Protein AF-0000000080280041 (afdb_homodimer)

Radius of gyration: 19.07 Å; Cα contacts (8 Å, |Δi|>4): 536; chains: 2; bounding box: 37×67×57 Å

pLDDT: mean 93.16, std 13.92, range [29.11, 99.0]

Foldseek 3Di:
DPPPPDQPAKEKDKDAFDPVCLLVQKGWIAMDIDQEAQAPAADPVQCPDPSFYWWKWKDKQPDPDTDTDRPNHIDIDGDDDFFKIKMKIFTAGRHRHGRYIDMHIDGRHPHPPPD/DPPPPDQPAKEKDKDAFDPVCLLVQKGWIAMDIDQEAQAPAADPVQCPDPSFYWWKWKDKQPDPDTDTGRPNHIDIDGDDDFFKIKMKIFTAGRHRHGRYIDMHIDGRHPHPPPD

Organism: Amycolatopsis orientalis (NCBI:txid31958)

Secondary structure (DSSP, 8-state):
------PPPPEEEEPPPPHHHHHTTEEEE-EEEESSEE-S--SGGGGG-SS-EEEEEEEETT-S-EEEE-S-SPEEEE-PPSEEEEEEEEEE-TT--EEEEEEEEEEE-------/----------EEEEPPPPHHHHHTTEEEE-EEEESSEE-S--SGGGGG-SS-EEEEEEEETT-S-EEEE-S-SPEEEE-PPSEEEEEEEEEE-TT--EEEEEEEEEEE-------

Nearest PDB structures (foldseek):
  3v9f-assembly4_D  TM=5.844E-01  e=1.306E-02  Bacteroides thetaiotaomicron
  4a2l-assembly1_A  TM=7.340E-01  e=9.643E-02  Bacteroides thetaiotaomicron VPI-5482
  8txb-assembly1_A  TM=5.466E-01  e=3.388E-01  Chlamydomonas reinhardtii
  7c4j-assembly1_A  TM=4.383E-01  e=2.546E-01  Saccharomyces cerevisiae S288C
  3qb7-assembly1_D  TM=4.511E-01  e=6.236E+00  Homo sapiens

InterPro domains:
  IPR046133 Protein of unknown function DUF6130 [PF19625] (2-112)

Solvent-accessible surface area (backbone atoms only — not comparable to full-atom values): 12767 Å² total; per-residue (Å²): 130,77,76,73,73,79,70,68,76,53,40,69,47,72,52,79,57,53,67,74,43,24,52,73,36,36,45,49,38,45,64,46,62,40,71,39,44,52,36,81,54,67,38,73,80,46,68,74,45,80,76,40,46,12,32,32,37,42,26,61,64,80,46,80,33,35,37,57,48,30,64,71,64,62,48,37,38,36,46,60,68,60,40,81,48,36,39,38,39,31,37,18,38,30,73,66,50,72,68,33,69,50,74,48,76,50,66,31,49,81,51,74,68,82,124,129,78,76,72,74,79,70,67,78,53,41,67,48,70,52,79,58,53,68,73,44,22,54,73,37,35,42,50,40,46,66,45,62,41,70,38,44,52,35,80,54,68,38,74,80,45,67,75,44,79,76,41,45,12,32,32,38,42,26,60,66,79,46,80,32,35,35,60,48,30,64,71,64,60,46,39,38,35,45,59,67,60,40,80,46,36,39,40,38,32,38,18,37,30,73,66,49,72,68,34,67,49,73,49,75,50,66,30,49,82,52,74,69,83,123

Sequence (230 aa):
MVPLPSQPPPSLVVDAPLPDQLAMGLVVLRYRAENLRIVPVYGPAALDVSPRIGHIHVTVDDAAWHWADGSGEPLIIQSLPPGPHKVWIGLADPTHKILDQKTVNFVVPVHNGHHMVPLPSQPPPSLVVDAPLPDQLAMGLVVLRYRAENLRIVPVYGPAALDVSPRIGHIHVTVDDAAWHWADGSGEPLIIQSLPPGPHKVWIGLADPTHKILDQKTVNFVVPVHNGHH

Structure (mmCIF, N/CA/C/O backbone):
data_AF-0000000080280041-model_v1
#
loop_
_entity.id
_entity.type
_entity.pdbx_description
1 polymer 'DUF4399 domain-containing protein'
#
loop_
_atom_site.group_PDB
_atom_site.id
_atom_site.type_symbol
_atom_site.label_atom_id
_atom_site.label_alt_id
_atom_site.label_comp_id
_atom_site.label_asym_id
_atom_site.label_entity_id
_atom_site.label_seq_id
_atom_site.pdbx_PDB_ins_code
_atom_site.Cartn_x
_atom_site.Cartn_y
_atom_site.Cartn_z
_atom_site.occupancy
_atom_site.B_iso_or_equiv
_atom_site.auth_seq_id
_atom_site.auth_comp_id
_atom_site.auth_asym_id
_atom_site.auth_atom_id
_atom_site.pdbx_PDB_model_num
ATOM 1 N N . MET A 1 1 ? 8.453 -18.141 -37.062 1 40.69 1 MET A N 1
ATOM 2 C CA . MET A 1 1 ? 8.141 -17.297 -35.906 1 40.69 1 MET A CA 1
ATOM 3 C C . MET A 1 1 ? 9.383 -17.047 -35.062 1 40.69 1 MET A C 1
ATOM 5 O O . MET A 1 1 ? 10 -17.984 -34.562 1 40.69 1 MET A O 1
ATOM 9 N N . VAL A 1 2 ? 10.133 -16.094 -35.25 1 50.22 2 VAL A N 1
ATOM 10 C CA . VAL A 1 2 ? 11.398 -15.852 -34.594 1 50.22 2 VAL A CA 1
ATOM 11 C C . VAL A 1 2 ? 11.188 -15.852 -33.062 1 50.22 2 VAL A C 1
ATOM 13 O O . VAL A 1 2 ? 10.305 -15.156 -32.562 1 50.22 2 VAL A O 1
ATOM 16 N N . PRO A 1 3 ? 11.688 -16.75 -32.344 1 52.94 3 PRO A N 1
ATOM 17 C CA . PRO A 1 3 ? 11.477 -16.703 -30.906 1 52.94 3 PRO A CA 1
ATOM 18 C C . PRO A 1 3 ? 11.766 -15.328 -30.312 1 52.94 3 PRO A C 1
ATOM 20 O O . PRO A 1 3 ? 12.625 -14.602 -30.812 1 52.94 3 PRO A O 1
ATOM 23 N N . LEU A 1 4 ? 10.789 -14.523 -29.859 1 54.53 4 LEU A N 1
ATOM 24 C CA . LEU A 1 4 ? 11.102 -13.266 -29.188 1 54.53 4 LEU A CA 1
ATOM 25 C C . LEU A 1 4 ? 12.352 -13.406 -28.328 1 54.53 4 LEU A C 1
ATOM 27 O O . LEU A 1 4 ? 12.531 -14.422 -27.656 1 54.53 4 LEU A O 1
ATOM 31 N N . PRO A 1 5 ? 13.406 -12.758 -28.703 1 59.91 5 PRO A N 1
ATOM 32 C CA . PRO A 1 5 ? 14.594 -12.844 -27.844 1 59.91 5 PRO A CA 1
ATOM 33 C C . PRO A 1 5 ? 14.25 -12.82 -26.359 1 59.91 5 PRO A C 1
ATOM 35 O O . PRO A 1 5 ? 13.258 -12.211 -25.969 1 59.91 5 PRO A O 1
ATOM 38 N N . SER A 1 6 ? 14.727 -13.812 -25.703 1 72.25 6 SER A N 1
ATOM 39 C CA . SER A 1 6 ? 14.492 -13.969 -24.266 1 72.25 6 SER A CA 1
ATOM 40 C C . SER A 1 6 ? 14.742 -12.664 -23.516 1 72.25 6 SER A C 1
ATOM 42 O O . SER A 1 6 ? 15.758 -12.008 -23.734 1 72.25 6 SER A O 1
ATOM 44 N N . GLN A 1 7 ? 13.734 -12.031 -23.062 1 83.56 7 GLN A N 1
ATOM 45 C CA . GLN A 1 7 ? 13.914 -10.836 -22.234 1 83.56 7 GLN A CA 1
ATOM 46 C C . GLN A 1 7 ? 14.773 -11.141 -21 1 83.56 7 GLN A C 1
ATOM 48 O O . GLN A 1 7 ? 14.648 -12.211 -20.406 1 83.56 7 GLN A O 1
ATOM 53 N N . PRO A 1 8 ? 15.789 -10.32 -20.844 1 92 8 PRO A N 1
ATOM 54 C CA . PRO A 1 8 ? 16.547 -10.508 -19.594 1 92 8 PRO A CA 1
ATOM 55 C C . PRO A 1 8 ? 15.633 -10.641 -18.375 1 92 8 PRO A C 1
ATOM 57 O O . PRO A 1 8 ? 14.492 -10.164 -18.391 1 92 8 PRO A O 1
ATOM 60 N N . PRO A 1 9 ? 16.125 -11.359 -17.375 1 94.88 9 PRO A N 1
ATOM 61 C CA . PRO A 1 9 ? 15.289 -11.578 -16.188 1 94.88 9 PRO A CA 1
ATOM 62 C C . PRO A 1 9 ? 14.969 -10.289 -15.438 1 94.88 9 PRO A C 1
ATOM 64 O O . PRO A 1 9 ? 15.789 -9.375 -15.398 1 94.88 9 PRO A O 1
ATOM 67 N N . PRO A 1 10 ? 13.766 -10.188 -14.867 1 97.38 10 PRO A N 1
ATOM 68 C CA . PRO A 1 10 ? 13.445 -9.031 -14.023 1 97.38 10 PRO A CA 1
ATOM 69 C C . PRO A 1 10 ? 14.344 -8.93 -12.789 1 97.38 10 PRO A C 1
ATOM 71 O O . PRO A 1 10 ? 14.797 -9.953 -12.273 1 97.38 10 PRO A O 1
ATOM 74 N N . SER A 1 11 ? 14.555 -7.695 -12.398 1 98.38 11 SER A N 1
ATOM 75 C CA . SER A 1 11 ? 15.297 -7.48 -11.164 1 98.38 11 SER A CA 1
ATOM 76 C C . SER A 1 11 ? 14.758 -6.277 -10.391 1 98.38 11 SER A C 1
ATOM 78 O O . SER A 1 11 ? 14.164 -5.375 -10.984 1 98.38 11 SER A O 1
ATOM 80 N N . LEU A 1 12 ? 14.961 -6.332 -9.086 1 98.88 12 LEU A N 1
ATOM 81 C CA . LEU A 1 12 ? 14.484 -5.301 -8.172 1 98.88 12 LEU A CA 1
ATOM 82 C C . LEU A 1 12 ? 15.648 -4.637 -7.441 1 98.88 12 LEU A C 1
ATOM 84 O O . LEU A 1 12 ? 16.516 -5.324 -6.883 1 98.88 12 LEU A O 1
ATOM 88 N N . VAL A 1 13 ? 15.695 -3.334 -7.559 1 98.88 13 VAL A N 1
ATOM 89 C CA . VAL A 1 13 ? 16.609 -2.533 -6.758 1 98.88 13 VAL A CA 1
ATOM 90 C C . VAL A 1 13 ? 15.828 -1.659 -5.785 1 98.88 13 VAL A C 1
ATOM 92 O O . VAL A 1 13 ? 14.828 -1.045 -6.16 1 98.88 13 VAL A O 1
ATOM 95 N N . VAL A 1 14 ? 16.266 -1.657 -4.523 1 98.88 14 VAL A N 1
ATOM 96 C CA . VAL A 1 14 ? 15.625 -0.835 -3.504 1 98.88 14 VAL A CA 1
ATOM 97 C C . VAL A 1 14 ? 16.672 0.022 -2.797 1 98.88 14 VAL A C 1
ATOM 99 O O . VAL A 1 14 ? 17.703 -0.488 -2.35 1 98.88 14 VAL A O 1
ATOM 102 N N . ASP A 1 15 ? 16.422 1.261 -2.725 1 98.62 15 ASP A N 1
ATOM 103 C CA . ASP A 1 15 ? 17.328 2.168 -2.016 1 98.62 15 ASP A CA 1
ATOM 104 C C . ASP A 1 15 ? 17.094 2.104 -0.508 1 98.62 15 ASP A C 1
ATOM 106 O O . ASP A 1 15 ? 15.969 1.878 -0.056 1 98.62 15 ASP A O 1
ATOM 110 N N . ALA A 1 16 ? 18.25 2.348 0.209 1 98.31 16 ALA A N 1
ATOM 111 C CA . ALA A 1 16 ? 18.078 2.535 1.648 1 98.31 16 ALA A CA 1
ATOM 112 C C . ALA A 1 16 ? 17.281 3.799 1.95 1 98.31 16 ALA A C 1
ATOM 114 O O . ALA A 1 16 ? 17.391 4.797 1.236 1 98.31 16 ALA A O 1
ATOM 115 N N . PRO A 1 17 ? 16.453 3.717 3.014 1 98.69 17 PRO A N 1
ATOM 116 C CA . PRO A 1 17 ? 15.789 4.969 3.377 1 98.69 17 PRO A CA 1
ATOM 117 C C . PRO A 1 17 ? 16.766 6.039 3.859 1 98.69 17 PRO A C 1
ATOM 119 O O . PRO A 1 17 ? 17.844 5.715 4.367 1 98.69 17 PRO A O 1
ATOM 122 N N . LEU A 1 18 ? 16.375 7.254 3.721 1 98.31 18 LEU A N 1
ATOM 123 C CA . LEU A 1 18 ? 17.234 8.375 4.074 1 98.31 18 LEU A CA 1
ATOM 124 C C . LEU A 1 18 ? 17.219 8.625 5.578 1 98.31 18 LEU A C 1
ATOM 126 O O . LEU A 1 18 ? 16.141 8.711 6.18 1 98.31 18 LEU A O 1
ATOM 130 N N . PRO A 1 19 ? 18.391 8.828 6.145 1 97.12 19 PRO A N 1
ATOM 131 C CA . PRO A 1 19 ? 18.453 9.047 7.594 1 97.12 19 PRO A CA 1
ATOM 132 C C . PRO A 1 19 ? 17.625 10.25 8.047 1 97.12 19 PRO A C 1
ATOM 134 O O . PRO A 1 19 ? 16.984 10.211 9.102 1 97.12 19 PRO A O 1
ATOM 137 N N . ASP A 1 20 ? 17.625 11.312 7.301 1 97 20 ASP A N 1
ATOM 138 C CA . ASP A 1 20 ? 16.891 12.508 7.695 1 97 20 ASP A CA 1
ATOM 139 C C . ASP A 1 20 ? 15.383 12.25 7.746 1 97 20 ASP A C 1
ATOM 141 O O . ASP A 1 20 ? 14.695 12.758 8.625 1 97 20 ASP A O 1
ATOM 145 N N . GLN A 1 21 ? 14.828 11.547 6.789 1 97.19 21 GLN A N 1
ATOM 146 C CA . GLN A 1 21 ? 13.414 11.195 6.801 1 97.19 21 GLN A CA 1
ATOM 147 C C . GLN A 1 21 ? 13.094 10.234 7.941 1 97.19 21 GLN A C 1
ATOM 149 O O . GLN A 1 21 ? 12.055 10.359 8.594 1 97.19 21 GLN A O 1
ATOM 154 N N . LEU A 1 22 ? 14.016 9.297 8.188 1 97.81 22 LEU A N 1
ATOM 155 C CA . LEU A 1 22 ? 13.828 8.375 9.305 1 97.81 22 LEU A CA 1
ATOM 156 C C . LEU A 1 22 ? 13.734 9.141 10.625 1 97.81 22 LEU A C 1
ATOM 158 O O . LEU A 1 22 ? 12.938 8.781 11.5 1 97.81 22 LEU A O 1
ATOM 162 N N . ALA A 1 23 ? 14.508 10.148 10.75 1 96 23 ALA A N 1
ATOM 163 C CA . ALA A 1 23 ? 14.531 10.93 11.984 1 96 23 ALA A CA 1
ATOM 164 C C . ALA A 1 23 ? 13.195 11.617 12.234 1 96 23 ALA A C 1
ATOM 166 O O . ALA A 1 23 ? 12.875 11.984 13.367 1 96 23 ALA A O 1
ATOM 167 N N . MET A 1 24 ? 12.422 11.82 11.195 1 94.38 24 MET A N 1
ATOM 168 C CA . MET A 1 24 ? 11.102 12.43 11.305 1 94.38 24 MET A CA 1
ATOM 169 C C . MET A 1 24 ? 10.023 11.359 11.445 1 94.38 24 MET A C 1
ATOM 171 O O . MET A 1 24 ? 8.828 11.664 11.453 1 94.38 24 MET A O 1
ATOM 175 N N . GLY A 1 25 ? 10.422 10.086 11.5 1 93.69 25 GLY A N 1
ATOM 176 C CA . GLY A 1 25 ? 9.469 8.984 11.578 1 93.69 25 GLY A CA 1
ATOM 177 C C . GLY A 1 25 ? 8.898 8.586 10.234 1 93.69 25 GLY A C 1
ATOM 178 O O . GLY A 1 25 ? 7.891 7.883 10.164 1 93.69 25 GLY A O 1
ATOM 179 N N . LEU A 1 26 ? 9.5 9.102 9.18 1 96.69 26 LEU A N 1
ATOM 180 C CA . LEU A 1 26 ? 9.055 8.844 7.816 1 96.69 26 LEU A CA 1
ATOM 181 C C . LEU A 1 26 ? 9.969 7.832 7.133 1 96.69 26 LEU A C 1
ATOM 183 O O . LEU A 1 26 ? 11.18 8.039 7.043 1 96.69 26 LEU A O 1
ATOM 187 N N . VAL A 1 27 ? 9.406 6.738 6.727 1 98.69 27 VAL A N 1
ATOM 188 C CA . VAL A 1 27 ? 10.125 5.738 5.941 1 98.69 27 VAL A CA 1
ATOM 189 C C . VAL A 1 27 ? 9.672 5.801 4.484 1 98.69 27 VAL A C 1
ATOM 191 O O . VAL A 1 27 ? 8.516 5.504 4.172 1 98.69 27 VAL A O 1
ATOM 194 N N . VAL A 1 28 ? 10.555 6.223 3.629 1 98.69 28 VAL A N 1
ATOM 195 C CA . VAL A 1 28 ? 10.32 6.242 2.188 1 98.69 28 VAL A CA 1
ATOM 196 C C . VAL A 1 28 ? 11.281 5.27 1.5 1 98.69 28 VAL A C 1
ATOM 198 O O . VAL A 1 28 ? 12.5 5.43 1.582 1 98.69 28 VAL A O 1
ATOM 201 N N . LEU A 1 29 ? 10.703 4.234 0.876 1 98.88 29 LEU A N 1
ATOM 202 C CA . LEU A 1 29 ? 11.508 3.268 0.138 1 98.88 29 LEU A CA 1
ATOM 203 C C . LEU A 1 29 ? 11.297 3.424 -1.364 1 98.88 29 LEU A C 1
ATOM 205 O O . LEU A 1 29 ? 10.242 3.074 -1.889 1 98.88 29 LEU A O 1
ATOM 209 N N . ARG A 1 30 ? 12.297 3.938 -1.981 1 98.75 30 ARG A N 1
ATOM 210 C CA . ARG A 1 30 ? 12.312 4.02 -3.438 1 98.75 30 ARG A CA 1
ATOM 211 C C . ARG A 1 30 ? 12.828 2.723 -4.055 1 98.75 30 ARG A C 1
ATOM 213 O O . ARG A 1 30 ? 13.773 2.117 -3.545 1 98.75 30 ARG A O 1
ATOM 220 N N . TYR A 1 31 ? 12.18 2.334 -5.094 1 98.88 31 TYR A N 1
ATOM 221 C CA . TYR A 1 31 ? 12.594 1.104 -5.762 1 98.88 31 TYR A CA 1
ATOM 222 C C . TYR A 1 31 ? 12.508 1.249 -7.273 1 98.88 31 TYR A C 1
ATOM 224 O O . TYR A 1 31 ? 11.828 2.145 -7.781 1 98.88 31 TYR A O 1
ATOM 232 N N . ARG A 1 32 ? 13.18 0.398 -7.906 1 98.62 32 ARG A N 1
ATOM 233 C CA . ARG A 1 32 ? 13.164 0.269 -9.359 1 98.62 32 ARG A CA 1
ATOM 234 C C . ARG A 1 32 ? 13.07 -1.194 -9.781 1 98.62 32 ARG A C 1
ATOM 236 O O . ARG A 1 32 ? 13.828 -2.035 -9.281 1 98.62 32 ARG A O 1
ATOM 243 N N . ALA A 1 33 ? 12.109 -1.431 -10.586 1 98.62 33 ALA A N 1
ATOM 244 C CA . ALA A 1 33 ? 12.031 -2.732 -11.25 1 98.62 33 ALA A CA 1
ATOM 245 C C . ALA A 1 33 ? 12.664 -2.68 -12.633 1 98.62 33 ALA A C 1
ATOM 247 O O . ALA A 1 33 ? 12.281 -1.855 -13.469 1 98.62 33 ALA A O 1
ATOM 248 N N . GLU A 1 34 ? 13.625 -3.539 -12.844 1 97.75 34 GLU A N 1
ATOM 249 C CA . GLU A 1 34 ? 14.258 -3.645 -14.156 1 97.75 34 GLU A CA 1
ATOM 250 C C . GLU A 1 34 ? 13.664 -4.793 -14.969 1 97.75 34 GLU A C 1
ATOM 252 O O . GLU A 1 34 ? 13.383 -5.863 -14.422 1 97.75 34 GLU A O 1
ATOM 257 N N . ASN A 1 35 ? 13.391 -4.543 -16.297 1 97.12 35 ASN A N 1
ATOM 258 C CA . ASN A 1 35 ? 12.852 -5.508 -17.25 1 97.12 35 ASN A CA 1
ATOM 259 C C . ASN A 1 35 ? 11.445 -5.957 -16.875 1 97.12 35 ASN A C 1
ATOM 261 O O . ASN A 1 35 ? 11.062 -7.102 -17.125 1 97.12 35 ASN A O 1
ATOM 265 N N . LEU A 1 36 ? 10.75 -5.137 -16.219 1 97.69 36 LEU A N 1
ATOM 266 C CA . LEU A 1 36 ? 9.367 -5.336 -15.805 1 97.69 36 LEU A CA 1
ATOM 267 C C . LEU A 1 36 ? 8.703 -4.004 -15.453 1 97.69 36 LEU A C 1
ATOM 269 O O . LEU A 1 36 ? 9.305 -3.172 -14.773 1 97.69 36 LEU A O 1
ATOM 273 N N . ARG A 1 37 ? 7.5 -3.783 -15.953 1 97.94 37 ARG A N 1
ATOM 274 C CA . ARG A 1 37 ? 6.746 -2.59 -15.586 1 97.94 37 ARG A CA 1
ATOM 275 C C . ARG A 1 37 ? 5.781 -2.885 -14.445 1 97.94 37 ARG A C 1
ATOM 277 O O . ARG A 1 37 ? 5.129 -3.928 -14.43 1 97.94 37 ARG A O 1
ATOM 284 N N . ILE A 1 38 ? 5.699 -1.986 -13.492 1 98.62 38 ILE A N 1
ATOM 285 C CA . ILE A 1 38 ? 4.77 -2.104 -12.375 1 98.62 38 ILE A CA 1
ATOM 286 C C . ILE A 1 38 ? 3.395 -1.585 -12.797 1 98.62 38 ILE A C 1
ATOM 288 O O . ILE A 1 38 ? 3.221 -0.385 -13.023 1 98.62 38 ILE A O 1
ATOM 292 N N . VAL A 1 39 ? 2.459 -2.49 -12.914 1 97.56 39 VAL A N 1
ATOM 293 C CA . VAL A 1 39 ? 1.093 -2.205 -13.344 1 97.56 39 VAL A CA 1
ATOM 294 C C . VAL A 1 39 ? 0.11 -3.049 -12.531 1 97.56 39 VAL A C 1
ATOM 296 O O . VAL A 1 39 ? 0.358 -4.23 -12.281 1 97.56 39 VAL A O 1
ATOM 299 N N . PRO A 1 40 ? -1.026 -2.354 -12.156 1 97.19 40 PRO A N 1
ATOM 300 C CA . PRO A 1 40 ? -2.002 -3.1 -11.352 1 97.19 40 PRO A CA 1
ATOM 301 C C . PRO A 1 40 ? -2.908 -3.984 -12.203 1 97.19 40 PRO A C 1
ATOM 303 O O . PRO A 1 40 ? -4.133 -3.848 -12.156 1 97.19 40 PRO A O 1
ATOM 306 N N . VAL A 1 41 ? -2.342 -4.855 -12.922 1 96.06 41 VAL A N 1
ATOM 307 C CA . VAL A 1 41 ? -3.066 -5.848 -13.711 1 96.06 41 VAL A CA 1
ATOM 308 C C . VAL A 1 41 ? -2.684 -7.254 -13.258 1 96.06 41 VAL A C 1
ATOM 310 O O . VAL A 1 41 ? -1.499 -7.562 -13.109 1 96.06 41 VAL A O 1
ATOM 313 N N . TYR A 1 42 ? -3.729 -8.062 -13.055 1 95.88 42 TYR A N 1
ATOM 314 C CA . TYR A 1 42 ? -3.52 -9.352 -12.414 1 95.88 42 TYR A CA 1
ATOM 315 C C . TYR A 1 42 ? -4.145 -10.477 -13.227 1 95.88 42 TYR A C 1
ATOM 317 O O . TYR A 1 42 ? -5.012 -10.234 -14.07 1 95.88 42 TYR A O 1
ATOM 325 N N . GLY A 1 43 ? -3.693 -11.68 -12.953 1 95.94 43 GLY A N 1
ATOM 326 C CA . GLY A 1 43 ? -4.254 -12.859 -13.586 1 95.94 43 GLY A CA 1
ATOM 327 C C . GLY A 1 43 ? -3.379 -13.414 -14.695 1 95.94 43 GLY A C 1
ATOM 328 O O . GLY A 1 43 ? -2.475 -12.727 -15.18 1 95.94 43 GLY A O 1
ATOM 329 N N . PRO A 1 44 ? -3.623 -14.664 -15.102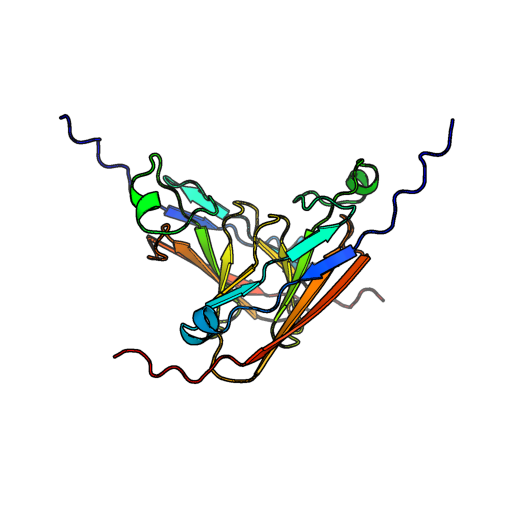 1 96.31 44 PRO A N 1
ATOM 330 C CA . PRO A 1 44 ? -2.768 -15.367 -16.062 1 96.31 44 PRO A CA 1
ATOM 331 C C . PRO A 1 44 ? -2.754 -14.711 -17.438 1 96.31 44 PRO A C 1
ATOM 333 O O . PRO A 1 44 ? -1.756 -14.789 -18.156 1 96.31 44 PRO A O 1
ATOM 336 N N . ALA A 1 45 ? -3.867 -14.062 -17.812 1 95.56 45 ALA A N 1
ATOM 337 C CA . ALA A 1 45 ? -3.932 -13.438 -19.125 1 95.56 45 ALA A CA 1
ATOM 338 C C . ALA A 1 45 ? -2.879 -12.344 -19.266 1 95.56 45 ALA A C 1
ATOM 340 O O . ALA A 1 45 ? -2.426 -12.039 -20.375 1 95.56 45 ALA A O 1
ATOM 341 N N . ALA A 1 46 ? -2.514 -11.75 -18.172 1 96.38 46 ALA A N 1
ATOM 342 C CA . ALA A 1 46 ? -1.562 -10.648 -18.172 1 96.38 46 ALA A CA 1
ATOM 343 C C . ALA A 1 46 ? -0.131 -11.148 -18.328 1 96.38 46 ALA A C 1
ATOM 345 O O . ALA A 1 46 ? 0.802 -10.359 -18.469 1 96.38 46 ALA A O 1
ATOM 346 N N . LEU A 1 47 ? 0.095 -12.445 -18.297 1 94.69 47 LEU A N 1
ATOM 347 C CA . LEU A 1 47 ? 1.434 -13.008 -18.422 1 94.69 47 LEU A CA 1
ATOM 348 C C . LEU A 1 47 ? 1.983 -12.805 -19.828 1 94.69 47 LEU A C 1
ATOM 350 O O . LEU A 1 47 ? 3.199 -12.82 -20.031 1 94.69 47 LEU A O 1
ATOM 354 N N . ASP A 1 48 ? 1.15 -12.492 -20.781 1 91 48 ASP A N 1
ATOM 355 C CA . ASP A 1 48 ? 1.567 -12.453 -22.172 1 91 48 ASP A CA 1
ATOM 356 C C . ASP A 1 48 ? 1.829 -11.016 -22.625 1 91 48 ASP A C 1
ATOM 358 O O . ASP A 1 48 ? 2.107 -10.766 -23.797 1 91 48 ASP A O 1
ATOM 362 N N . VAL A 1 49 ? 1.704 -10.125 -21.797 1 90.12 49 VAL A N 1
ATOM 363 C CA . VAL A 1 49 ? 1.916 -8.719 -22.141 1 90.12 49 VAL A CA 1
ATOM 364 C C . VAL A 1 49 ? 3.41 -8.438 -22.281 1 90.12 49 VAL A C 1
ATOM 366 O O . VAL A 1 49 ? 4.223 -8.969 -21.516 1 90.12 49 VAL A O 1
ATOM 369 N N . SER A 1 50 ? 3.861 -7.754 -23.25 1 88.88 50 SER A N 1
ATOM 370 C CA . SER A 1 50 ? 5.223 -7.273 -23.469 1 88.88 50 SER A CA 1
ATOM 371 C C . SER A 1 50 ? 5.262 -5.75 -23.562 1 88.88 50 SER A C 1
ATOM 373 O O . SER A 1 50 ? 4.445 -5.145 -24.25 1 88.88 50 SER A O 1
ATOM 375 N N . PRO A 1 51 ? 6.176 -5.227 -22.938 1 90.69 51 PRO A N 1
ATOM 376 C CA . PRO A 1 51 ? 7.078 -5.773 -21.922 1 90.69 51 PRO A CA 1
ATOM 377 C C . PRO A 1 51 ? 6.332 -6.344 -20.719 1 90.69 51 PRO A C 1
ATOM 379 O O . PRO A 1 51 ? 5.172 -5.996 -20.484 1 90.69 51 PRO A O 1
ATOM 382 N N . ARG A 1 52 ? 7.004 -7.195 -19.906 1 96.19 52 ARG A N 1
ATOM 383 C CA . ARG A 1 52 ? 6.434 -7.852 -18.734 1 96.19 52 ARG A CA 1
ATOM 384 C C . ARG A 1 52 ? 5.84 -6.828 -17.766 1 96.19 52 ARG A C 1
ATOM 386 O O . ARG A 1 52 ? 6.406 -5.754 -17.562 1 96.19 52 ARG A O 1
ATOM 393 N N . ILE A 1 53 ? 4.801 -7.285 -17.188 1 97.88 53 ILE A N 1
ATOM 394 C CA . ILE A 1 53 ? 4.215 -6.426 -16.156 1 97.88 53 ILE A CA 1
ATOM 395 C C . ILE A 1 53 ? 4.137 -7.18 -14.836 1 97.88 53 ILE A C 1
ATOM 397 O O . ILE A 1 53 ? 4.238 -8.414 -14.805 1 97.88 53 ILE A O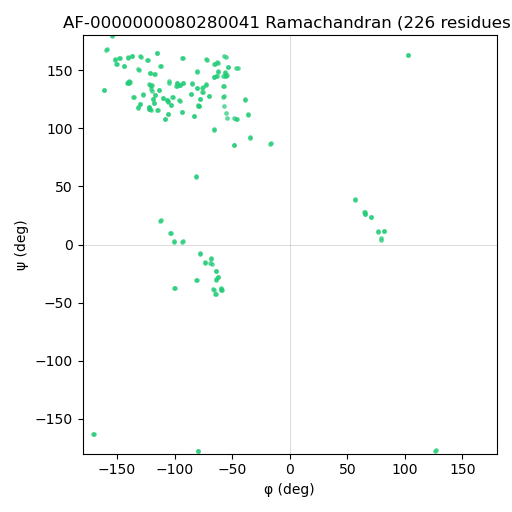 1
ATOM 401 N N . GLY A 1 54 ? 4.043 -6.453 -13.734 1 98.44 54 GLY A N 1
ATOM 402 C CA . GLY A 1 54 ? 3.947 -7.039 -12.406 1 98.44 54 GLY A CA 1
ATOM 403 C C . GLY A 1 54 ? 3.619 -6.027 -11.328 1 98.44 54 GLY A C 1
ATOM 404 O O . GLY A 1 54 ? 3.006 -4.996 -11.602 1 98.44 54 GLY A O 1
ATOM 405 N N . HIS A 1 55 ? 3.859 -6.41 -10.047 1 98.81 55 HIS A N 1
ATOM 406 C CA . HIS A 1 55 ? 3.627 -5.605 -8.852 1 98.81 55 HIS A CA 1
ATOM 407 C C . HIS A 1 55 ? 4.547 -6.031 -7.707 1 98.81 55 HIS A C 1
ATOM 409 O O . HIS A 1 55 ? 5.352 -6.953 -7.867 1 98.81 55 HIS A O 1
ATOM 415 N N . ILE A 1 56 ? 4.398 -5.34 -6.57 1 98.94 56 ILE A N 1
ATOM 416 C CA . ILE A 1 56 ? 5.23 -5.754 -5.445 1 98.94 56 ILE A CA 1
ATOM 417 C C . ILE A 1 56 ? 4.344 -6.227 -4.297 1 98.94 56 ILE A C 1
ATOM 419 O O . ILE A 1 56 ? 3.217 -5.754 -4.137 1 98.94 56 ILE A O 1
ATOM 423 N N . HIS A 1 57 ? 4.828 -7.164 -3.586 1 98.94 57 HIS A N 1
ATOM 424 C CA . HIS A 1 57 ? 4.352 -7.547 -2.262 1 98.94 57 HIS A CA 1
ATOM 425 C C . HIS A 1 57 ? 5.203 -6.914 -1.165 1 98.94 57 HIS A C 1
ATOM 427 O O . HIS A 1 57 ? 6.434 -6.898 -1.262 1 98.94 57 HIS A O 1
ATOM 433 N N . VAL A 1 58 ? 4.594 -6.449 -0.122 1 99 58 VAL A N 1
ATOM 434 C CA . VAL A 1 58 ? 5.328 -5.73 0.917 1 99 58 VAL A CA 1
ATOM 435 C C . VAL A 1 58 ? 4.984 -6.312 2.287 1 99 58 VAL A C 1
ATOM 437 O O . VAL A 1 58 ? 3.811 -6.418 2.646 1 99 58 VAL A O 1
ATOM 440 N N . THR A 1 59 ? 5.969 -6.801 3.021 1 98.94 59 THR A N 1
ATOM 441 C CA . THR A 1 59 ? 5.836 -7.254 4.402 1 98.94 59 THR A CA 1
ATOM 442 C C . THR A 1 59 ? 6.695 -6.406 5.336 1 98.94 59 THR A C 1
ATOM 444 O O . THR A 1 59 ? 7.871 -6.168 5.055 1 98.94 59 THR A O 1
ATOM 447 N N . VAL A 1 60 ? 6.105 -5.898 6.402 1 98.88 60 VAL A N 1
ATOM 448 C CA . VAL A 1 60 ? 6.832 -5.137 7.414 1 98.88 60 VAL A CA 1
ATOM 449 C C . VAL A 1 60 ? 7.09 -6.016 8.633 1 98.88 60 VAL A C 1
ATOM 451 O O . VAL A 1 60 ? 6.172 -6.648 9.156 1 98.88 60 VAL A O 1
ATOM 454 N N . ASP A 1 61 ? 8.344 -6.117 9.086 1 98.69 61 ASP A N 1
ATOM 455 C CA . ASP A 1 61 ? 8.789 -6.734 10.328 1 98.69 61 ASP A CA 1
ATOM 456 C C . ASP A 1 61 ? 8.328 -8.188 10.422 1 98.69 61 ASP A C 1
ATOM 458 O O . ASP A 1 61 ? 7.816 -8.617 11.461 1 98.69 61 ASP A O 1
ATOM 462 N N . ASP A 1 62 ? 8.336 -8.938 9.375 1 98.38 62 ASP A N 1
ATOM 463 C CA . ASP A 1 62 ? 8.078 -10.367 9.281 1 98.38 62 ASP A CA 1
ATOM 464 C C . ASP A 1 62 ? 6.637 -10.695 9.656 1 98.38 62 ASP A C 1
ATOM 466 O O . ASP A 1 62 ? 6.348 -11.789 10.156 1 98.38 62 ASP A O 1
ATOM 470 N N . ALA A 1 63 ? 5.754 -9.734 9.477 1 98.06 63 ALA A N 1
ATOM 471 C CA . ALA A 1 63 ? 4.336 -10.031 9.664 1 98.06 63 ALA A CA 1
ATOM 472 C C . ALA A 1 63 ? 3.912 -11.227 8.82 1 98.06 63 ALA A C 1
ATOM 474 O O . ALA A 1 63 ? 4.484 -11.484 7.758 1 98.06 63 ALA A O 1
ATOM 475 N N . ALA A 1 64 ? 2.885 -11.953 9.258 1 97 64 ALA A N 1
ATOM 476 C CA . ALA A 1 64 ? 2.4 -13.133 8.547 1 97 64 ALA A CA 1
ATOM 477 C C . ALA A 1 64 ? 1.641 -12.734 7.281 1 97 64 ALA A C 1
ATOM 479 O O . ALA A 1 64 ? 1.319 -13.578 6.449 1 97 64 ALA A O 1
ATOM 480 N N . TRP A 1 65 ? 1.288 -11.539 7.199 1 98.44 65 TRP A N 1
ATOM 481 C CA . TRP A 1 65 ? 0.5 -11.008 6.09 1 98.44 65 TRP A CA 1
ATOM 482 C C . TRP A 1 65 ? 1.3 -9.984 5.293 1 98.44 65 TRP A C 1
ATOM 484 O O . TRP A 1 65 ? 2.383 -9.57 5.715 1 98.44 65 TRP A O 1
ATOM 494 N N . HIS A 1 66 ? 0.882 -9.609 4.066 1 98.81 66 HIS A N 1
ATOM 495 C CA . HIS A 1 66 ? 1.479 -8.586 3.211 1 98.81 66 HIS A CA 1
ATOM 496 C C . HIS A 1 66 ? 0.421 -7.898 2.357 1 98.81 66 HIS A C 1
ATOM 498 O O . HIS A 1 66 ? -0.703 -8.391 2.236 1 98.81 66 HIS A O 1
ATOM 504 N N . TRP A 1 67 ? 0.719 -6.723 1.843 1 98.88 67 TRP A N 1
ATOM 505 C CA . TRP A 1 67 ? -0.154 -6.109 0.849 1 98.88 67 TRP A CA 1
ATOM 506 C C . TRP A 1 67 ? 0.527 -6.055 -0.515 1 98.88 67 TRP A C 1
ATOM 508 O O . TRP A 1 67 ? 1.751 -6.176 -0.61 1 98.88 67 TRP A O 1
ATOM 518 N N . ALA A 1 68 ? -0.283 -6.043 -1.577 1 98.81 68 ALA A N 1
ATOM 519 C CA . ALA A 1 68 ? 0.181 -5.848 -2.949 1 98.81 68 ALA A CA 1
ATOM 520 C 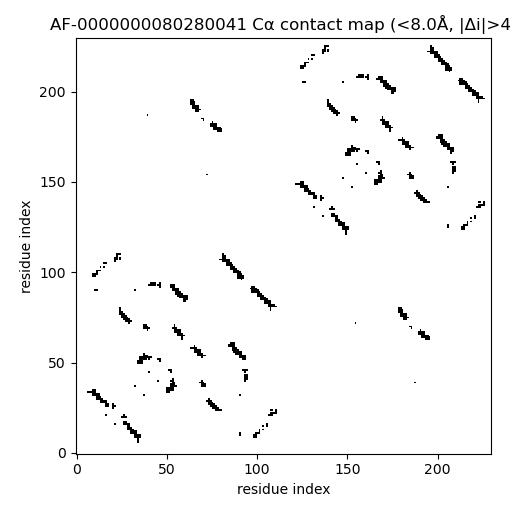C . ALA A 1 68 ? 0.13 -4.375 -3.344 1 98.81 68 ALA A C 1
ATOM 522 O O . ALA A 1 68 ? -0.812 -3.664 -2.986 1 98.81 68 ALA A O 1
ATOM 523 N N . ASP A 1 69 ? 1.153 -3.941 -4.051 1 98.81 69 ASP A N 1
ATOM 524 C CA . ASP A 1 69 ? 1.215 -2.58 -4.574 1 98.81 69 ASP A CA 1
ATOM 525 C C . ASP A 1 69 ? 1.611 -2.576 -6.051 1 98.81 69 ASP A C 1
ATOM 527 O O . ASP A 1 69 ? 2.662 -3.105 -6.418 1 98.81 69 ASP A O 1
ATOM 531 N N . GLY A 1 70 ? 0.754 -2.086 -6.938 1 98.5 70 GLY A N 1
ATOM 532 C CA . GLY A 1 70 ? 1.017 -1.999 -8.367 1 98.5 70 GLY A CA 1
ATOM 533 C C . GLY A 1 70 ? 1.148 -0.572 -8.859 1 98.5 70 GLY A C 1
ATOM 534 O O . GLY A 1 70 ? 0.905 -0.294 -10.039 1 98.5 70 GLY A O 1
ATOM 535 N N . SER A 1 71 ? 1.427 0.379 -7.977 1 98.12 71 SER A N 1
ATOM 536 C CA . SER A 1 71 ? 1.406 1.794 -8.328 1 98.12 71 SER A CA 1
ATOM 537 C C . SER A 1 71 ? 2.695 2.207 -9.031 1 98.12 71 SER A C 1
ATOM 539 O O . SER A 1 71 ? 2.697 3.141 -9.836 1 98.12 71 SER A O 1
ATOM 541 N N . GLY A 1 72 ? 3.781 1.562 -8.703 1 98 72 GLY A N 1
ATOM 542 C CA . GLY A 1 72 ? 5.082 1.968 -9.219 1 98 72 GLY A CA 1
ATOM 543 C C . GLY A 1 72 ? 5.664 3.158 -8.477 1 98 72 GLY A C 1
ATOM 544 O O . GLY A 1 72 ? 6.73 3.662 -8.852 1 98 72 GLY A O 1
ATOM 545 N N . GLU A 1 73 ? 4.988 3.627 -7.418 1 97.88 73 GLU A N 1
ATOM 546 C CA . GLU A 1 73 ? 5.453 4.75 -6.609 1 97.88 73 GLU A CA 1
ATOM 547 C C . GLU A 1 73 ? 6.273 4.27 -5.418 1 97.88 73 GLU A C 1
ATOM 549 O O . GLU A 1 73 ? 6.199 3.102 -5.035 1 97.88 73 GLU A O 1
ATOM 554 N N . PRO A 1 74 ? 7.086 5.148 -4.828 1 98.25 74 PRO A N 1
ATOM 555 C CA . PRO A 1 74 ? 7.777 4.746 -3.604 1 98.25 74 PRO A CA 1
ATOM 556 C C . PRO A 1 74 ? 6.82 4.281 -2.51 1 98.25 74 PRO A C 1
ATOM 558 O O . PRO A 1 74 ? 5.688 4.77 -2.426 1 98.25 74 PRO A O 1
ATOM 561 N N . LEU A 1 75 ? 7.316 3.361 -1.743 1 98.81 75 LEU A N 1
ATOM 562 C CA . LEU A 1 75 ? 6.598 2.98 -0.532 1 98.81 75 LEU A CA 1
ATOM 563 C C . LEU A 1 75 ? 6.762 4.039 0.554 1 98.81 75 LEU A C 1
ATOM 565 O O . LEU A 1 75 ? 7.879 4.496 0.812 1 98.81 75 LEU A O 1
ATOM 569 N N . ILE A 1 76 ? 5.641 4.422 1.132 1 98.75 76 ILE A N 1
ATOM 570 C CA . ILE A 1 76 ? 5.68 5.391 2.223 1 98.75 76 ILE A CA 1
ATOM 571 C C . ILE A 1 76 ? 5.023 4.793 3.467 1 98.75 76 ILE A C 1
ATOM 573 O O . ILE A 1 76 ? 3.832 4.48 3.457 1 98.75 76 ILE A O 1
ATOM 577 N N . ILE A 1 77 ? 5.812 4.625 4.523 1 98.81 77 ILE A N 1
ATOM 578 C CA . ILE A 1 77 ? 5.379 4.098 5.812 1 98.81 77 ILE A CA 1
ATOM 579 C C . ILE A 1 77 ? 5.672 5.117 6.91 1 98.81 77 ILE A C 1
ATOM 581 O O . ILE A 1 77 ? 6.758 5.703 6.945 1 98.81 77 ILE A O 1
ATOM 585 N N . GLN A 1 78 ? 4.699 5.25 7.797 1 97.94 78 GLN A N 1
ATOM 586 C CA . GLN A 1 78 ? 4.855 6.277 8.82 1 97.94 78 GLN A CA 1
ATOM 587 C C . GLN A 1 78 ? 4.555 5.715 10.211 1 97.94 78 GLN A C 1
ATOM 589 O O . GLN A 1 78 ? 3.756 4.785 10.352 1 97.94 78 GLN A O 1
ATOM 594 N N . SER A 1 79 ? 5.176 6.277 11.156 1 97.19 79 SER A N 1
ATOM 595 C CA . SER A 1 79 ? 4.926 6.102 12.586 1 97.19 79 SER A CA 1
ATOM 596 C C . SER A 1 79 ? 5.352 4.715 13.055 1 97.19 79 SER A C 1
ATOM 598 O O . SER A 1 79 ? 4.773 4.164 13.992 1 97.19 79 SER A O 1
ATOM 600 N N . LEU A 1 80 ? 6.293 4.113 12.273 1 98.31 80 LEU A N 1
ATOM 601 C CA . LEU A 1 80 ? 6.949 2.965 12.883 1 98.31 80 LEU A CA 1
ATOM 602 C C . LEU A 1 80 ? 7.605 3.355 14.203 1 98.31 80 LEU A C 1
ATOM 604 O O . LEU A 1 80 ? 8.227 4.418 14.305 1 98.31 80 LEU A O 1
ATOM 608 N N . PRO A 1 81 ? 7.418 2.488 15.211 1 97.31 81 PRO A N 1
ATOM 609 C CA . PRO A 1 81 ? 8.062 2.842 16.484 1 97.31 81 PRO A CA 1
ATOM 610 C C . PRO A 1 81 ? 9.586 2.893 16.375 1 97.31 81 PRO A C 1
ATOM 612 O O . PRO A 1 81 ? 10.164 2.27 15.477 1 97.31 81 PRO A O 1
ATOM 615 N N . PRO A 1 82 ? 10.25 3.678 17.328 1 97.81 82 PRO A N 1
ATOM 616 C CA . PRO A 1 82 ? 11.711 3.672 17.312 1 97.81 82 PRO A CA 1
ATOM 617 C C . PRO A 1 82 ? 12.297 2.27 17.484 1 97.81 82 PRO A C 1
ATOM 619 O O . PRO A 1 82 ? 11.758 1.452 18.234 1 97.81 82 PRO A O 1
ATOM 622 N N . GLY A 1 83 ? 13.367 2.033 16.844 1 98.31 83 GLY A N 1
ATOM 623 C CA . GLY A 1 83 ? 14.016 0.736 16.906 1 98.31 83 GLY A CA 1
ATOM 624 C C . GLY A 1 83 ? 14.281 0.126 15.547 1 98.31 83 GLY A C 1
ATOM 625 O O . GLY A 1 83 ? 14.094 0.784 14.523 1 98.31 83 GLY A O 1
ATOM 626 N N . PRO A 1 84 ? 14.828 -1.134 15.5 1 98.62 84 PRO A N 1
ATOM 627 C CA . PRO A 1 84 ? 15.102 -1.814 14.234 1 98.62 84 PRO A CA 1
ATOM 628 C C . PRO A 1 84 ? 13.836 -2.299 13.539 1 98.62 84 PRO A C 1
ATOM 630 O O . PRO A 1 84 ? 12.898 -2.756 14.195 1 98.62 84 PRO A O 1
ATOM 633 N N . HIS A 1 85 ? 13.781 -2.117 12.273 1 98.81 85 HIS A N 1
ATOM 634 C CA . HIS A 1 85 ? 12.703 -2.613 11.422 1 98.81 85 HIS A CA 1
ATOM 635 C C . HIS A 1 85 ? 13.258 -3.207 10.133 1 98.81 85 HIS A C 1
ATOM 637 O O . HIS A 1 85 ? 14.414 -2.959 9.773 1 98.81 85 HIS A O 1
ATOM 643 N N . LYS A 1 86 ? 12.422 -3.99 9.508 1 98.69 86 LYS A N 1
ATOM 644 C CA . LYS A 1 86 ? 12.742 -4.566 8.203 1 98.69 86 LYS A CA 1
ATOM 645 C C . LYS A 1 86 ? 11.516 -4.562 7.293 1 98.69 86 LYS A C 1
ATOM 647 O O . LYS A 1 86 ? 10.398 -4.824 7.746 1 98.69 86 LYS A O 1
ATOM 652 N N . VAL A 1 87 ? 11.75 -4.254 6.082 1 98.94 87 VAL A N 1
ATOM 653 C CA . VAL A 1 87 ? 10.711 -4.348 5.059 1 98.94 87 VAL A CA 1
ATOM 654 C C . VAL A 1 87 ? 11.156 -5.305 3.955 1 98.94 87 VAL A C 1
ATOM 656 O O . VAL A 1 87 ? 12.203 -5.102 3.334 1 98.94 87 VAL A O 1
ATOM 659 N N . TRP A 1 88 ? 10.391 -6.43 3.816 1 98.94 88 TRP A N 1
ATOM 660 C CA . TRP A 1 88 ? 10.57 -7.336 2.686 1 98.94 88 TRP A CA 1
ATOM 661 C C . TRP A 1 88 ? 9.75 -6.875 1.484 1 98.94 88 TRP A C 1
ATOM 663 O O . TRP A 1 88 ? 8.562 -6.547 1.62 1 98.94 88 TRP A O 1
ATOM 673 N N . ILE A 1 89 ? 10.367 -6.77 0.311 1 98.94 89 ILE A N 1
ATOM 674 C CA . ILE A 1 89 ? 9.711 -6.426 -0.945 1 98.94 89 ILE A CA 1
ATOM 675 C C . ILE A 1 89 ? 9.945 -7.535 -1.969 1 98.94 89 ILE A C 1
ATOM 677 O O . ILE A 1 89 ? 11.086 -7.852 -2.309 1 98.94 89 ILE A O 1
ATOM 681 N N . GLY A 1 90 ? 8.852 -8.125 -2.398 1 98.94 90 GLY A N 1
ATOM 682 C CA . GLY A 1 90 ? 8.898 -9.109 -3.467 1 98.94 90 GLY A CA 1
ATOM 683 C C . GLY A 1 90 ? 8.344 -8.594 -4.781 1 98.94 90 GLY A C 1
ATOM 684 O O . GLY A 1 90 ? 7.219 -8.094 -4.828 1 98.94 90 GLY A O 1
ATOM 685 N N . LEU A 1 91 ? 9.141 -8.664 -5.82 1 98.94 91 LEU A N 1
ATOM 686 C CA . LEU A 1 91 ? 8.688 -8.398 -7.18 1 98.94 91 LEU A CA 1
ATOM 687 C C . LEU A 1 91 ? 7.938 -9.602 -7.746 1 98.94 91 LEU A C 1
ATOM 689 O O . LEU A 1 91 ? 8.516 -10.68 -7.91 1 98.94 91 LEU A O 1
ATOM 693 N N . ALA A 1 92 ? 6.688 -9.391 -8.078 1 98.81 92 ALA A N 1
ATOM 694 C CA . ALA A 1 92 ? 5.824 -10.508 -8.453 1 98.81 92 ALA A CA 1
ATOM 695 C C . ALA A 1 92 ? 5.273 -10.312 -9.867 1 98.81 92 ALA A C 1
ATOM 697 O O . ALA A 1 92 ? 5.016 -9.188 -10.289 1 98.81 92 ALA A O 1
ATOM 698 N N . ASP A 1 93 ? 5.066 -11.375 -10.555 1 98.44 93 ASP A N 1
ATOM 699 C CA . ASP A 1 93 ? 4.344 -11.312 -11.828 1 98.44 93 ASP A CA 1
ATOM 700 C C . ASP A 1 93 ? 2.834 -11.242 -11.594 1 98.44 93 ASP A C 1
ATOM 702 O O . ASP A 1 93 ? 2.377 -11.242 -10.453 1 98.44 93 ASP A O 1
ATOM 706 N N . PRO A 1 94 ? 2 -11.219 -12.57 1 98.25 94 PRO A N 1
ATOM 707 C CA . PRO A 1 94 ? 0.561 -11.008 -12.398 1 98.25 94 PRO A CA 1
ATOM 708 C C . PRO A 1 94 ? -0.122 -12.18 -11.688 1 98.25 94 PRO A C 1
ATOM 710 O O . PRO A 1 94 ? -1.276 -12.062 -11.273 1 98.25 94 PRO A O 1
ATOM 713 N N . THR A 1 95 ? 0.59 -13.289 -11.57 1 97.44 95 THR A N 1
ATOM 714 C CA . THR A 1 95 ? 0.016 -14.453 -10.898 1 97.44 95 THR A CA 1
ATOM 715 C C . THR A 1 95 ? 0.59 -14.602 -9.492 1 97.44 95 THR A C 1
ATOM 717 O O . THR A 1 95 ? 0.381 -15.617 -8.836 1 97.44 95 THR A O 1
ATOM 720 N N . HIS A 1 96 ? 1.331 -13.586 -9.023 1 97.31 96 HIS A N 1
ATOM 721 C CA . HIS A 1 96 ? 1.859 -13.477 -7.672 1 97.31 96 HIS A CA 1
ATOM 722 C C . HIS A 1 96 ? 3.074 -14.375 -7.477 1 97.31 96 HIS A C 1
ATOM 724 O O . HIS A 1 96 ? 3.484 -14.633 -6.344 1 97.31 96 HIS A O 1
ATOM 730 N N . LYS A 1 97 ? 3.551 -14.883 -8.602 1 98.12 97 LYS A N 1
ATOM 731 C CA . LYS A 1 97 ? 4.848 -15.547 -8.508 1 98.12 97 LYS A CA 1
ATOM 732 C C . LYS A 1 97 ? 5.965 -14.539 -8.273 1 98.12 97 LYS A C 1
ATOM 734 O O . LYS A 1 97 ? 6.121 -13.586 -9.039 1 98.12 97 LYS A O 1
ATOM 739 N N . ILE A 1 98 ? 6.777 -14.805 -7.234 1 98.75 98 ILE A N 1
ATOM 740 C CA . ILE A 1 98 ? 7.871 -13.891 -6.918 1 98.75 98 ILE A CA 1
ATOM 741 C C . ILE A 1 98 ? 9.031 -14.117 -7.887 1 98.75 98 ILE A C 1
ATOM 743 O O . ILE A 1 98 ? 9.531 -15.234 -8.016 1 98.75 98 ILE A O 1
ATOM 747 N N . LEU A 1 99 ? 9.422 -13.016 -8.523 1 98.62 99 LEU A N 1
ATOM 748 C CA . LEU A 1 99 ? 10.477 -13.07 -9.531 1 98.62 99 LEU A CA 1
ATOM 749 C C . LEU A 1 99 ? 11.812 -12.617 -8.961 1 98.62 99 LEU A C 1
ATOM 751 O O . LEU A 1 99 ? 12.867 -13.047 -9.43 1 98.62 99 LEU A O 1
ATOM 755 N N . ASP A 1 100 ? 11.844 -11.711 -8.164 1 98.81 100 ASP A N 1
ATOM 756 C CA . ASP A 1 100 ? 12.969 -11.172 -7.418 1 98.81 100 ASP A CA 1
ATOM 757 C C . ASP A 1 100 ? 12.508 -10.562 -6.098 1 98.81 100 ASP A C 1
ATOM 759 O O . ASP A 1 100 ? 11.312 -10.32 -5.902 1 98.81 100 ASP 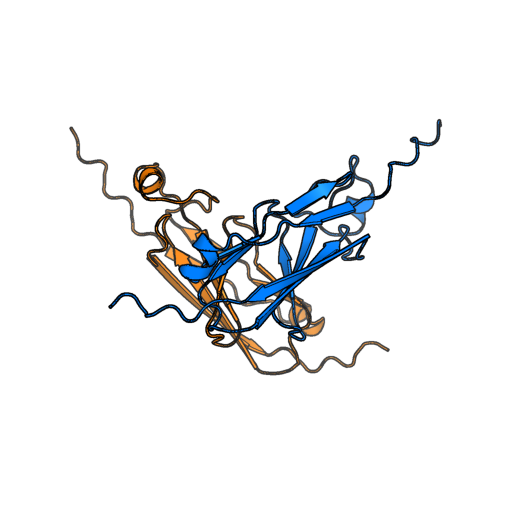A O 1
ATOM 763 N N . GLN A 1 101 ? 13.414 -10.414 -5.113 1 98.88 101 GLN A N 1
ATOM 764 C CA . GLN A 1 101 ? 13.031 -9.859 -3.82 1 98.88 101 GLN A CA 1
ATOM 765 C C . GLN A 1 101 ? 14.195 -9.125 -3.166 1 98.88 101 GLN A C 1
ATOM 767 O O . GLN A 1 101 ? 15.359 -9.398 -3.469 1 98.88 101 GLN A O 1
ATOM 772 N N . LYS A 1 102 ? 13.883 -8.195 -2.311 1 98.94 102 LYS A N 1
ATOM 773 C CA . LYS A 1 102 ? 14.82 -7.453 -1.476 1 98.94 102 LYS A CA 1
ATOM 774 C C . LYS A 1 102 ? 14.273 -7.266 -0.063 1 98.94 102 LYS A C 1
ATOM 776 O O . LYS A 1 102 ? 13.07 -7.098 0.124 1 98.94 102 LYS A O 1
ATOM 781 N N . THR A 1 103 ? 15.156 -7.398 0.893 1 98.88 103 THR A N 1
ATOM 782 C CA . THR A 1 103 ? 14.859 -6.992 2.26 1 98.88 103 THR A CA 1
ATOM 783 C C . THR A 1 103 ? 15.656 -5.75 2.645 1 98.88 103 THR A C 1
ATOM 785 O O . THR A 1 103 ? 16.875 -5.707 2.455 1 98.88 103 THR A O 1
ATOM 788 N N . VAL A 1 104 ? 15.023 -4.75 3.1 1 98.88 104 VAL A N 1
ATOM 789 C CA . VAL A 1 104 ? 15.656 -3.523 3.568 1 98.88 104 VAL A CA 1
ATOM 790 C C . VAL A 1 104 ? 15.609 -3.471 5.094 1 98.88 104 VAL A C 1
ATOM 792 O O . VAL A 1 104 ? 14.539 -3.562 5.691 1 98.88 104 VAL A O 1
ATOM 795 N N . ASN A 1 105 ? 16.797 -3.344 5.711 1 98.81 105 ASN A N 1
ATOM 796 C CA . ASN A 1 105 ? 16.906 -3.17 7.156 1 98.81 105 ASN A CA 1
ATOM 797 C C . ASN A 1 105 ? 17.25 -1.729 7.52 1 98.81 105 ASN A C 1
ATOM 799 O O . ASN A 1 105 ? 18.078 -1.099 6.859 1 98.81 105 ASN A O 1
ATOM 803 N N . PHE A 1 106 ? 16.656 -1.249 8.547 1 98.75 106 PHE A N 1
ATOM 804 C CA . PHE A 1 106 ? 16.953 0.103 9 1 98.75 106 PHE A CA 1
ATOM 805 C C . PHE A 1 106 ? 16.547 0.288 10.453 1 98.75 106 PHE A C 1
ATOM 807 O O . PHE A 1 106 ? 15.875 -0.572 11.031 1 98.75 106 PHE A O 1
ATOM 814 N N . VAL A 1 107 ? 17.016 1.403 11.055 1 98.5 107 VAL A N 1
ATOM 815 C CA . VAL A 1 107 ? 16.656 1.763 12.422 1 98.5 107 VAL A CA 1
ATOM 816 C C . VAL A 1 107 ? 15.914 3.096 12.43 1 98.5 107 VAL A C 1
ATOM 818 O O . VAL A 1 107 ? 16.391 4.082 11.859 1 98.5 107 VAL A O 1
ATOM 821 N N . VAL A 1 108 ? 14.672 3.098 12.961 1 98.12 108 VAL A N 1
ATOM 822 C CA . VAL A 1 108 ? 13.984 4.352 13.25 1 98.12 108 VAL A CA 1
ATOM 823 C C . VAL A 1 108 ? 14.508 4.93 14.57 1 98.12 108 VAL A C 1
ATOM 825 O O . VAL A 1 108 ? 14.43 4.281 15.609 1 98.12 108 VAL A O 1
ATOM 828 N N . PRO A 1 109 ? 15.039 6.086 14.477 1 97.19 109 PRO A N 1
ATOM 829 C CA . PRO A 1 109 ? 15.617 6.645 15.703 1 97.19 109 PRO A CA 1
ATOM 830 C C . PRO A 1 109 ? 14.555 7.102 16.703 1 97.19 109 PRO A C 1
ATOM 832 O O . PRO A 1 109 ? 13.391 7.277 16.328 1 97.19 109 PRO A O 1
ATOM 835 N N . VAL A 1 110 ? 14.977 7.219 18.031 1 91.06 110 VAL A N 1
ATOM 836 C CA . VAL A 1 110 ? 14.117 7.832 19.031 1 91.06 110 VAL A CA 1
ATOM 837 C C . VAL A 1 110 ? 13.914 9.312 18.703 1 91.06 110 VAL A C 1
ATOM 839 O O . VAL A 1 110 ? 14.867 10.016 18.391 1 91.06 110 VAL A O 1
ATOM 842 N N . HIS A 1 111 ? 12.898 9.562 18.141 1 73.69 111 HIS A N 1
ATOM 843 C CA . HIS A 1 111 ? 12.711 10.992 17.891 1 73.69 111 HIS A CA 1
ATOM 844 C C . HIS A 1 111 ? 11.906 11.641 19 1 73.69 111 HIS A C 1
ATOM 846 O O . HIS A 1 111 ? 11.039 11 19.609 1 73.69 111 HIS A O 1
ATOM 852 N N . ASN A 1 112 ? 12.523 12.523 19.734 1 54.62 112 ASN A N 1
ATOM 853 C CA . ASN A 1 112 ? 11.812 13.383 20.672 1 54.62 112 ASN A CA 1
ATOM 854 C C . ASN A 1 112 ? 10.594 14.031 20.031 1 54.62 112 ASN A C 1
ATOM 856 O O . ASN A 1 112 ? 10.672 14.531 18.906 1 54.62 112 ASN A O 1
ATOM 860 N N . GLY A 1 113 ? 9.438 13.344 20.031 1 47.94 113 GLY A N 1
ATOM 861 C CA . GLY A 1 113 ? 8.234 14.023 19.578 1 47.94 113 GLY A CA 1
ATOM 862 C C . GLY A 1 113 ? 8.383 15.531 19.547 1 47.94 113 GLY A C 1
ATOM 863 O O . GLY A 1 113 ? 8.867 16.141 20.5 1 47.94 113 GLY A O 1
ATOM 864 N N . HIS A 1 114 ? 8.883 16.141 18.484 1 40.16 114 HIS A N 1
ATOM 865 C CA . HIS A 1 114 ? 8.766 17.578 18.672 1 40.16 114 HIS A CA 1
ATOM 866 C C . HIS A 1 114 ? 7.5 17.938 19.438 1 40.16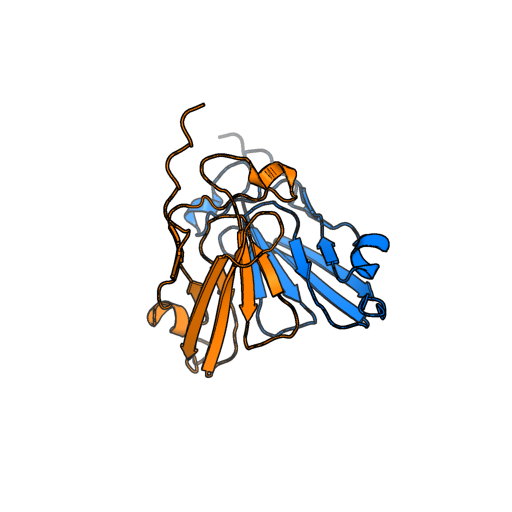 114 HIS A C 1
ATOM 868 O O . HIS A 1 114 ? 6.395 17.547 19.047 1 40.16 114 HIS A O 1
ATOM 874 N N . HIS A 1 115 ? 7.527 18.078 20.828 1 29.11 115 HIS A N 1
ATOM 875 C CA . HIS A 1 115 ? 6.496 18.922 21.422 1 29.11 115 HIS A CA 1
ATOM 876 C C . HIS A 1 115 ? 6.309 20.203 20.609 1 29.11 115 HIS A C 1
ATOM 878 O O . HIS A 1 115 ? 7.277 20.766 20.094 1 29.11 115 HIS A O 1
ATOM 884 N N . MET B 1 1 ? -13.438 38.719 -8.328 1 41.84 1 MET B N 1
ATOM 885 C CA . MET B 1 1 ? -13.047 37.312 -8.328 1 41.84 1 MET B CA 1
ATOM 886 C C . MET B 1 1 ? -14.156 36.438 -7.766 1 41.84 1 MET B C 1
ATOM 888 O O . MET B 1 1 ? -14.578 36.594 -6.621 1 41.84 1 MET B O 1
ATOM 892 N N . VAL B 1 2 ? -15 35.875 -8.484 1 53.06 2 VAL B N 1
ATOM 893 C CA . VAL B 1 2 ? -16.141 35.125 -8 1 53.06 2 VAL B CA 1
ATOM 894 C C . VAL B 1 2 ? -15.656 34 -7.086 1 53.06 2 VAL B C 1
ATOM 896 O O . VAL B 1 2 ? -14.75 33.25 -7.445 1 53.06 2 VAL B O 1
ATOM 899 N N . PRO B 1 3 ? -16.016 33.938 -5.871 1 54.19 3 PRO B N 1
ATOM 900 C CA . PRO B 1 3 ? -15.523 32.875 -5.016 1 54.19 3 PRO B CA 1
ATOM 901 C C . PRO B 1 3 ? -15.789 31.484 -5.613 1 54.19 3 PRO B C 1
ATOM 903 O O . PRO B 1 3 ? -16.797 31.281 -6.285 1 54.19 3 PRO B O 1
ATOM 906 N N . LEU B 1 4 ? -14.82 30.688 -6.117 1 55.09 4 LEU B N 1
ATOM 907 C CA . LEU B 1 4 ? -15.086 29.328 -6.574 1 55.09 4 LEU B CA 1
ATOM 908 C C . LEU B 1 4 ? -16.125 28.641 -5.691 1 55.09 4 LEU B C 1
ATOM 910 O O . LEU B 1 4 ? -16.109 28.797 -4.469 1 55.09 4 LEU B O 1
ATOM 914 N N . PRO B 1 5 ? -17.281 28.391 -6.211 1 60.16 5 PRO B N 1
ATOM 915 C CA . PRO B 1 5 ? -18.266 27.688 -5.383 1 60.16 5 PRO B CA 1
ATOM 916 C C . PRO B 1 5 ? -17.641 26.594 -4.52 1 60.16 5 PRO B C 1
ATOM 918 O O . PRO B 1 5 ? -16.641 25.984 -4.91 1 60.16 5 PRO B O 1
ATOM 921 N N . SER B 1 6 ? -17.875 26.719 -3.27 1 72.5 6 SER B N 1
ATOM 922 C CA . SER B 1 6 ? -17.344 25.781 -2.287 1 72.5 6 SER B CA 1
ATOM 923 C C . SER B 1 6 ? -17.547 24.344 -2.734 1 72.5 6 SER B C 1
ATOM 925 O O . SER B 1 6 ? -18.656 23.969 -3.15 1 72.5 6 SER B O 1
ATOM 927 N N . GLN B 1 7 ? -16.547 23.641 -3.119 1 83.56 7 GLN B N 1
ATOM 928 C CA . GLN B 1 7 ? -16.672 22.234 -3.441 1 83.56 7 GLN B CA 1
ATOM 929 C C . GLN B 1 7 ? -17.219 21.438 -2.258 1 83.56 7 GLN B C 1
ATOM 931 O O . GLN B 1 7 ? -16.875 21.719 -1.106 1 83.56 7 GLN B O 1
ATOM 936 N N . PRO B 1 8 ? -18.281 20.688 -2.553 1 92.19 8 PRO B N 1
ATOM 937 C CA . PRO B 1 8 ? -18.734 19.812 -1.468 1 92.19 8 PRO B CA 1
ATOM 938 C C . PRO B 1 8 ? -17.578 19.078 -0.774 1 92.19 8 PRO B C 1
ATOM 940 O O . PRO B 1 8 ? -16.531 18.875 -1.373 1 92.19 8 PRO B O 1
ATOM 943 N N . PRO B 1 9 ? -17.781 18.766 0.493 1 94.94 9 PRO B N 1
ATOM 944 C CA . PRO B 1 9 ? -16.703 18.094 1.242 1 94.94 9 PRO B CA 1
ATOM 945 C C . PRO B 1 9 ? -16.359 16.719 0.685 1 94.94 9 PRO B C 1
ATOM 947 O O . PRO B 1 9 ? -17.234 16.016 0.195 1 94.94 9 PRO B O 1
ATOM 950 N N . PRO B 1 10 ? -15.078 16.344 0.741 1 97.44 10 PRO B N 1
ATOM 951 C CA . PRO B 1 10 ? -14.703 14.984 0.351 1 97.44 10 PRO B CA 1
ATOM 952 C C . PRO B 1 10 ? -15.344 13.914 1.237 1 97.44 10 PRO B C 1
ATOM 954 O O . PRO B 1 10 ? -15.586 14.156 2.422 1 97.44 10 PRO B O 1
ATOM 957 N N . SER B 1 11 ? -15.578 12.789 0.61 1 98.38 11 SER B N 1
ATOM 958 C CA . SER B 1 11 ? -16.078 11.656 1.386 1 98.38 11 SER B CA 1
ATOM 959 C C . SER B 1 11 ? -15.508 10.336 0.869 1 98.38 11 SER B C 1
ATOM 961 O O . SER B 1 11 ? -15.133 10.234 -0.3 1 98.38 11 SER B O 1
ATOM 963 N N . LEU B 1 12 ? -15.438 9.375 1.791 1 98.88 12 LEU B N 1
ATOM 964 C CA . LEU B 1 12 ? -14.891 8.055 1.509 1 98.88 12 LEU B CA 1
ATOM 965 C C . LEU B 1 12 ? -15.938 6.973 1.713 1 98.88 12 LEU B C 1
ATOM 967 O O . LEU B 1 12 ? -16.594 6.93 2.754 1 98.88 12 LEU B O 1
ATOM 971 N N . VAL B 1 13 ? -16.125 6.199 0.68 1 98.88 13 VAL B N 1
ATOM 972 C CA . VAL B 1 13 ? -16.938 4.992 0.776 1 98.88 13 VAL B CA 1
ATOM 973 C C . VAL B 1 13 ? -16.062 3.758 0.589 1 98.88 13 VAL B C 1
ATOM 975 O O . VAL B 1 13 ? -15.219 3.717 -0.312 1 98.88 13 VAL B O 1
ATOM 978 N N . VAL B 1 14 ? -16.234 2.781 1.482 1 98.88 14 VAL B N 1
ATOM 979 C CA . VAL B 1 14 ? -15.477 1.537 1.393 1 98.88 14 VAL B CA 1
ATOM 980 C C . VAL B 1 14 ? -16.438 0.347 1.416 1 98.88 14 VAL B C 1
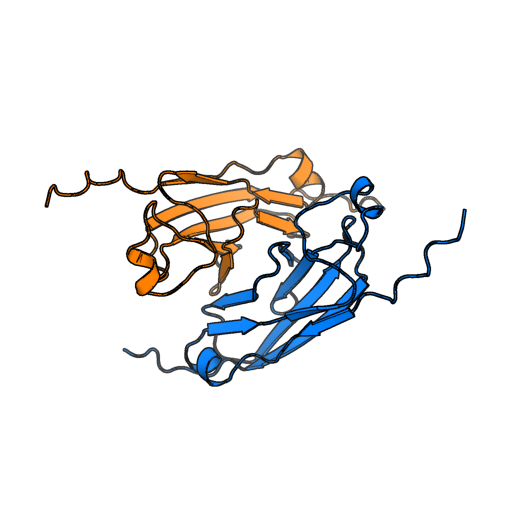ATOM 982 O O . VAL B 1 14 ? -17.297 0.26 2.285 1 98.88 14 VAL B O 1
ATOM 985 N N . ASP B 1 15 ? -16.281 -0.507 0.501 1 98.62 15 ASP B N 1
ATOM 986 C CA . ASP B 1 15 ? -17.094 -1.716 0.458 1 98.62 15 ASP B CA 1
ATOM 987 C C . ASP B 1 15 ? -16.562 -2.775 1.418 1 98.62 15 ASP B C 1
ATOM 989 O O . ASP B 1 15 ? -15.352 -2.859 1.646 1 98.62 15 ASP B O 1
ATOM 993 N N . ALA B 1 16 ? -17.562 -3.576 1.929 1 98.31 16 ALA B N 1
ATOM 994 C CA . ALA B 1 16 ? -17.125 -4.758 2.672 1 98.31 16 ALA B CA 1
ATOM 995 C C . ALA B 1 16 ? -16.406 -5.746 1.761 1 98.31 16 ALA B C 1
ATOM 997 O O . ALA B 1 16 ? -16.75 -5.879 0.584 1 98.31 16 ALA B O 1
ATOM 998 N N . PRO B 1 17 ? -15.375 -6.406 2.328 1 98.75 17 PRO B N 1
ATOM 999 C CA . PRO B 1 17 ? -14.766 -7.441 1.492 1 98.75 17 PRO B CA 1
ATOM 1000 C C . PRO B 1 17 ? -15.719 -8.602 1.205 1 98.75 17 PRO B C 1
ATOM 1002 O O . PRO B 1 17 ? -16.641 -8.859 1.992 1 98.75 17 PRO B O 1
ATOM 1005 N N . LEU B 1 18 ? -15.469 -9.266 0.141 1 98.31 18 LEU B N 1
ATOM 1006 C CA . LEU B 1 18 ? -16.344 -10.352 -0.287 1 98.31 18 LEU B CA 1
ATOM 1007 C C . LEU B 1 18 ? -16.047 -11.633 0.48 1 98.31 18 LEU B C 1
ATOM 1009 O O . LEU B 1 18 ? -14.883 -12.039 0.582 1 98.31 18 LEU B O 1
ATOM 1013 N N . PRO B 1 19 ? -17.094 -12.297 0.933 1 97.06 19 PRO B N 1
ATOM 1014 C CA . PRO B 1 19 ? -16.875 -13.516 1.712 1 97.06 19 PRO B CA 1
ATOM 1015 C C . PRO B 1 19 ? -16.109 -14.586 0.937 1 97.06 19 PRO B C 1
ATOM 1017 O O . PRO B 1 19 ? -15.266 -15.273 1.51 1 97.06 19 PRO B O 1
ATOM 1020 N N . ASP B 1 20 ? -16.344 -14.727 -0.327 1 97 20 ASP B N 1
ATOM 1021 C CA . ASP B 1 20 ? -15.664 -15.758 -1.114 1 97 20 ASP B CA 1
ATOM 1022 C C . ASP B 1 20 ? -14.156 -15.484 -1.192 1 97 20 ASP B C 1
ATOM 1024 O O . ASP B 1 20 ? -13.352 -16.406 -1.145 1 97 20 ASP B O 1
ATOM 1028 N N . GLN B 1 21 ? -13.742 -14.258 -1.406 1 97.19 21 GLN B N 1
ATOM 1029 C CA . GLN B 1 21 ? -12.328 -13.898 -1.427 1 97.19 21 GLN B CA 1
ATOM 1030 C C . GLN B 1 21 ? -11.695 -14.078 -0.05 1 97.19 21 GLN B C 1
ATOM 1032 O O . GLN B 1 21 ? -10.562 -14.547 0.06 1 97.19 21 GLN B O 1
ATOM 1037 N N . LEU B 1 22 ? -12.453 -13.719 0.994 1 97.81 22 LEU B N 1
ATOM 1038 C CA . LEU B 1 22 ? -11.961 -13.922 2.35 1 97.81 22 LEU B CA 1
ATOM 1039 C C . LEU B 1 22 ? -11.672 -15.398 2.605 1 97.81 22 LEU B C 1
ATOM 1041 O O . LEU B 1 22 ? -10.688 -15.734 3.266 1 97.81 22 LEU B O 1
ATOM 1045 N N . ALA B 1 23 ? -12.5 -16.234 2.1 1 96.06 23 ALA B N 1
ATOM 1046 C CA . ALA B 1 23 ? -12.352 -17.672 2.312 1 96.06 23 ALA B CA 1
ATOM 1047 C C . ALA B 1 23 ? -11.055 -18.188 1.686 1 96.06 23 ALA B C 1
ATOM 1049 O O . ALA B 1 23 ? -10.555 -19.25 2.07 1 96.06 23 ALA B O 1
ATOM 1050 N N . MET B 1 24 ? -10.531 -17.484 0.713 1 94.38 24 MET B N 1
ATOM 1051 C CA . MET B 1 24 ? -9.273 -17.844 0.066 1 94.38 24 MET B CA 1
ATOM 1052 C C . MET B 1 24 ? -8.102 -17.141 0.733 1 94.38 24 MET B C 1
ATOM 1054 O O . MET B 1 24 ? -6.965 -17.25 0.27 1 94.38 24 MET B O 1
ATOM 1058 N N . GLY B 1 25 ? -8.367 -16.391 1.799 1 93.69 25 GLY B N 1
ATOM 1059 C CA . GLY B 1 25 ? -7.32 -15.633 2.473 1 93.69 25 GLY B CA 1
ATOM 1060 C C . GLY B 1 25 ? -7 -14.312 1.794 1 93.69 25 GLY B C 1
ATOM 1061 O O . GLY B 1 25 ? -5.965 -13.703 2.066 1 93.69 25 GLY B O 1
ATOM 1062 N N . LEU B 1 26 ? -7.844 -13.93 0.865 1 96.69 26 LEU B N 1
ATOM 1063 C CA . LEU B 1 26 ? -7.66 -12.703 0.094 1 96.69 26 LEU B CA 1
ATOM 1064 C C . LEU B 1 26 ? -8.594 -11.602 0.592 1 96.69 26 LEU B C 1
ATOM 1066 O O . LEU B 1 26 ? -9.812 -11.789 0.623 1 96.69 26 LEU B O 1
ATOM 1070 N N . VAL B 1 27 ? -8.023 -10.523 1.025 1 98.69 27 VAL B N 1
ATOM 1071 C CA . VAL B 1 27 ? -8.789 -9.344 1.415 1 98.69 27 VAL B CA 1
ATOM 1072 C C . VAL B 1 27 ? -8.648 -8.258 0.348 1 98.69 27 VAL B C 1
ATOM 1074 O O . VAL B 1 27 ? -7.559 -7.723 0.142 1 98.69 27 VAL B O 1
ATOM 1077 N N . VAL B 1 28 ? -9.727 -7.98 -0.338 1 98.69 28 VAL B N 1
ATOM 1078 C CA . VAL B 1 28 ? -9.797 -6.898 -1.312 1 98.69 28 VAL B CA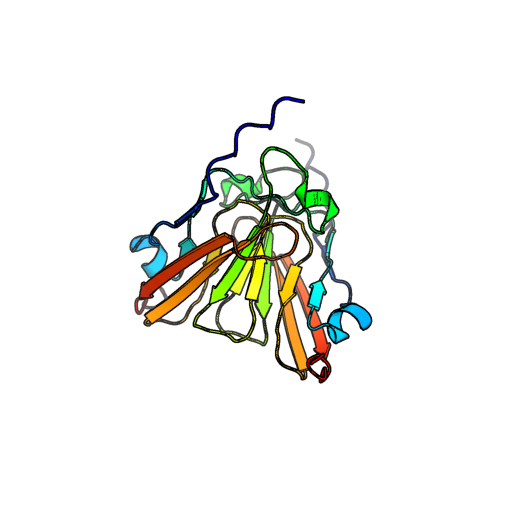 1
ATOM 1079 C C . VAL B 1 28 ? -10.773 -5.832 -0.833 1 98.69 28 VAL B C 1
ATOM 1081 O O . VAL B 1 28 ? -11.969 -6.113 -0.657 1 98.69 28 VAL B O 1
ATOM 1084 N N . LEU B 1 29 ? -10.242 -4.633 -0.573 1 98.88 29 LEU B N 1
ATOM 1085 C CA . LEU B 1 29 ? -11.094 -3.518 -0.162 1 98.88 29 LEU B CA 1
ATOM 1086 C C . LEU B 1 29 ? -11.203 -2.482 -1.275 1 98.88 29 LEU B C 1
ATOM 1088 O O . LEU B 1 29 ? -10.242 -1.767 -1.565 1 98.88 29 LEU B O 1
ATOM 1092 N N . ARG B 1 30 ? -12.352 -2.453 -1.852 1 98.75 30 ARG B N 1
ATOM 1093 C CA . ARG B 1 30 ? -12.664 -1.426 -2.84 1 98.75 30 ARG B CA 1
ATOM 1094 C C . ARG B 1 30 ? -13.172 -0.154 -2.166 1 98.75 30 ARG B C 1
ATOM 1096 O O . ARG B 1 30 ? -13.93 -0.217 -1.197 1 98.75 30 ARG B O 1
ATOM 1103 N N . TYR B 1 31 ? -12.727 0.938 -2.664 1 98.88 31 TYR B N 1
ATOM 1104 C CA . TYR B 1 31 ? -13.148 2.211 -2.094 1 98.88 31 TYR B CA 1
ATOM 1105 C C . TYR B 1 31 ? -13.383 3.246 -3.186 1 98.88 31 TYR B C 1
ATOM 1107 O O . TYR B 1 31 ? -12.906 3.09 -4.312 1 98.88 31 TYR B O 1
ATOM 1115 N N . ARG B 1 32 ? -14.094 4.219 -2.82 1 98.62 32 ARG B N 1
ATOM 1116 C CA . ARG B 1 32 ? -14.352 5.387 -3.652 1 98.62 32 ARG B CA 1
ATOM 1117 C C . ARG B 1 32 ? -14.211 6.676 -2.85 1 98.62 32 ARG B C 1
ATOM 1119 O O . ARG B 1 32 ? -14.766 6.793 -1.755 1 98.62 32 ARG B O 1
ATOM 1126 N N . ALA B 1 33 ? -13.414 7.52 -3.393 1 98.62 33 ALA B N 1
ATOM 1127 C CA . ALA B 1 33 ? -13.352 8.875 -2.859 1 98.62 33 ALA B CA 1
ATOM 1128 C C . ALA B 1 33 ? -14.25 9.82 -3.656 1 98.62 33 ALA B C 1
ATOM 1130 O O . ALA B 1 33 ? -14.125 9.922 -4.879 1 98.62 33 ALA B O 1
ATOM 1131 N N . GLU B 1 34 ? -15.148 10.469 -2.963 1 97.81 34 GLU B N 1
ATOM 1132 C CA . GLU B 1 34 ? -16.016 11.453 -3.592 1 97.81 34 GLU B CA 1
ATOM 1133 C C . GLU B 1 34 ? -15.5 12.867 -3.369 1 97.81 34 GLU B C 1
ATOM 1135 O O . GLU B 1 34 ? -15.023 13.195 -2.283 1 97.81 34 GLU B O 1
ATOM 1140 N N . ASN B 1 35 ? -15.523 13.703 -4.457 1 97.19 35 ASN B N 1
ATOM 1141 C CA . ASN B 1 35 ? -15.109 15.102 -4.449 1 97.19 35 ASN B CA 1
ATOM 1142 C C . ASN B 1 35 ? -13.617 15.25 -4.16 1 97.19 35 ASN B C 1
ATOM 1144 O O . ASN B 1 35 ? -13.195 16.234 -3.551 1 97.19 35 ASN B O 1
ATOM 1148 N N . LEU B 1 36 ? -12.883 14.297 -4.496 1 97.75 36 LEU B N 1
ATOM 1149 C CA . LEU B 1 36 ? -11.43 14.25 -4.363 1 97.75 36 LEU B CA 1
ATOM 1150 C C . LEU B 1 36 ? -10.836 13.172 -5.262 1 97.75 36 LEU B C 1
ATOM 1152 O O . LEU B 1 36 ? -11.359 12.055 -5.332 1 97.75 36 LEU B O 1
ATOM 1156 N N . ARG B 1 37 ? -9.789 13.516 -5.996 1 98 37 ARG B N 1
ATOM 1157 C CA . ARG B 1 37 ? -9.094 12.523 -6.801 1 98 37 ARG B CA 1
ATOM 1158 C C . ARG B 1 37 ? -7.891 11.953 -6.051 1 98 37 ARG B C 1
ATOM 1160 O O . ARG B 1 37 ? -7.156 12.695 -5.395 1 98 37 ARG B O 1
ATOM 1167 N N . ILE B 1 38 ? -7.699 10.648 -6.133 1 98.62 38 ILE B N 1
ATOM 1168 C CA . ILE B 1 38 ? -6.555 9.977 -5.523 1 98.62 38 ILE B CA 1
ATOM 1169 C C . ILE B 1 38 ? -5.348 10.07 -6.453 1 98.62 38 ILE B C 1
ATOM 1171 O O . ILE B 1 38 ? -5.332 9.461 -7.52 1 98.62 38 ILE B O 1
ATOM 1175 N N . VAL B 1 39 ? -4.371 10.852 -6.039 1 97.62 39 VAL B N 1
ATOM 1176 C CA . VAL B 1 39 ? -3.154 11.102 -6.797 1 97.62 39 VAL B CA 1
ATOM 1177 C C . VAL B 1 39 ? -1.954 11.148 -5.855 1 97.62 39 VAL B C 1
ATOM 1179 O O . VAL B 1 39 ? -2.037 11.711 -4.762 1 97.62 39 VAL B O 1
ATOM 1182 N N . PRO B 1 40 ? -0.835 10.516 -6.363 1 97.25 40 PRO B N 1
ATOM 1183 C CA . PRO B 1 40 ? 0.344 10.5 -5.496 1 97.25 40 PRO B CA 1
ATOM 1184 C C . PRO B 1 40 ? 1.141 11.797 -5.559 1 97.25 40 PRO B C 1
ATOM 1186 O O . PRO B 1 40 ? 2.332 11.781 -5.879 1 97.25 40 PRO B O 1
ATOM 1189 N N . VAL B 1 41 ? 0.527 12.844 -5.246 1 96.12 41 VAL B N 1
ATOM 1190 C CA . VAL B 1 41 ? 1.162 14.156 -5.16 1 96.12 41 VAL B CA 1
ATOM 1191 C C . VAL B 1 41 ? 1.011 14.711 -3.744 1 96.12 41 VAL B C 1
ATOM 1193 O O . VAL B 1 41 ? -0.083 14.688 -3.176 1 96.12 41 VAL B O 1
ATOM 1196 N N . TYR B 1 42 ? 2.139 15.219 -3.225 1 96 42 TYR B N 1
ATOM 1197 C CA . TYR B 1 42 ? 2.186 15.578 -1.812 1 96 42 TYR B CA 1
ATOM 1198 C C . TYR B 1 42 ? 2.734 16.984 -1.626 1 96 42 TYR B C 1
ATOM 1200 O O . TYR B 1 42 ? 3.379 17.531 -2.525 1 96 42 TYR B O 1
ATOM 1208 N N . GLY B 1 43 ? 2.475 17.547 -0.451 1 96 43 GLY B N 1
ATOM 1209 C CA . GLY B 1 43 ? 3 18.844 -0.095 1 96 43 GLY B CA 1
ATOM 1210 C C . GLY B 1 43 ? 1.97 19.953 -0.214 1 96 43 GLY B C 1
ATOM 1211 O O . GLY B 1 43 ? 0.922 19.766 -0.836 1 96 43 GLY B O 1
ATOM 1212 N N . PRO B 1 44 ? 2.238 21.109 0.404 1 96.31 44 PRO B N 1
ATOM 1213 C CA . PRO B 1 44 ? 1.271 22.203 0.493 1 96.31 44 PRO B CA 1
ATOM 1214 C C . PRO B 1 44 ? 0.917 22.797 -0.872 1 96.31 44 PRO B C 1
ATOM 1216 O O . PRO B 1 44 ? -0.198 23.281 -1.066 1 96.31 44 PRO B O 1
ATOM 1219 N N . ALA B 1 45 ? 1.852 22.75 -1.821 1 95.5 45 ALA B N 1
ATOM 1220 C CA . ALA B 1 45 ? 1.59 23.312 -3.143 1 95.5 45 ALA B CA 1
ATOM 1221 C C . ALA B 1 45 ? 0.435 22.594 -3.83 1 95.5 45 ALA B C 1
ATOM 1223 O O . ALA B 1 45 ? -0.258 23.172 -4.668 1 95.5 45 ALA B O 1
ATOM 1224 N N . ALA B 1 46 ? 0.255 21.359 -3.492 1 96.56 46 ALA B N 1
ATOM 1225 C CA . ALA B 1 46 ? -0.773 20.531 -4.125 1 96.56 46 ALA B CA 1
ATOM 1226 C C . ALA B 1 46 ? -2.154 20.844 -3.555 1 96.56 46 ALA B C 1
ATOM 1228 O O . ALA B 1 46 ? -3.166 20.344 -4.055 1 96.56 46 ALA B O 1
ATOM 1229 N N . LEU B 1 47 ? -2.244 21.641 -2.525 1 94.69 47 LEU B N 1
ATOM 1230 C CA . LEU B 1 47 ? -3.523 22 -1.914 1 94.69 47 LEU B CA 1
ATOM 1231 C C . LEU B 1 47 ? -4.359 22.859 -2.854 1 94.69 47 LEU B C 1
ATOM 1233 O O . LEU B 1 47 ? -5.586 22.906 -2.73 1 94.69 47 LEU B O 1
ATOM 1237 N N . ASP B 1 48 ? -3.771 23.438 -3.867 1 91 48 ASP B N 1
ATOM 1238 C CA . ASP B 1 48 ? -4.457 24.422 -4.707 1 91 48 ASP B CA 1
ATOM 1239 C C . ASP B 1 48 ? -4.93 23.781 -6.012 1 91 48 ASP B C 1
ATOM 1241 O O . ASP B 1 48 ? -5.445 24.484 -6.895 1 91 48 ASP B O 1
ATOM 1245 N N . VAL B 1 49 ? -4.738 22.578 -6.164 1 90.12 49 VAL B N 1
ATOM 1246 C CA . VAL B 1 49 ? -5.141 21.875 -7.383 1 90.12 49 VAL B CA 1
ATOM 1247 C C . VAL B 1 49 ? -6.648 21.656 -7.379 1 90.12 49 VAL B C 1
ATOM 1249 O O . VAL B 1 49 ? -7.234 21.359 -6.336 1 90.12 49 VAL B O 1
ATOM 1252 N N . SER B 1 50 ? -7.344 21.891 -8.406 1 89.12 50 SER B N 1
ATOM 1253 C CA . SER B 1 50 ? -8.758 21.594 -8.633 1 89.12 50 SER B CA 1
ATOM 1254 C C . SER B 1 50 ? -8.945 20.656 -9.812 1 89.12 50 SER B C 1
ATOM 1256 O O . SER B 1 50 ? -8.352 20.844 -10.875 1 89.12 50 SER B O 1
ATOM 1258 N N . PRO B 1 51 ? -9.781 19.766 -9.625 1 90.81 51 PRO B N 1
ATOM 1259 C CA . PRO B 1 51 ? -10.406 19.281 -8.391 1 90.81 51 PRO B CA 1
ATOM 1260 C C . PRO B 1 51 ? -9.383 18.844 -7.348 1 90.81 51 PRO B C 1
ATOM 1262 O O . PRO B 1 51 ? -8.234 18.547 -7.688 1 90.81 51 PRO B O 1
ATOM 1265 N N . ARG B 1 52 ? -9.781 18.734 -6.043 1 96.38 52 ARG B N 1
ATOM 1266 C CA . ARG B 1 52 ? -8.922 18.344 -4.926 1 96.38 52 ARG B CA 1
ATOM 1267 C C . ARG B 1 52 ? -8.242 17.016 -5.195 1 96.38 52 ARG B C 1
ATOM 1269 O O . ARG B 1 52 ? -8.852 16.094 -5.766 1 96.38 52 ARG B O 1
ATOM 1276 N N . ILE B 1 53 ? -7.07 16.969 -4.691 1 97.88 53 ILE B N 1
ATOM 1277 C CA . ILE B 1 53 ? -6.371 15.695 -4.797 1 97.88 53 ILE B CA 1
ATOM 1278 C C . ILE B 1 53 ? -5.961 15.211 -3.408 1 97.88 53 ILE B C 1
ATOM 1280 O O . ILE B 1 53 ? -5.938 16 -2.455 1 97.88 53 ILE B O 1
ATOM 1284 N N . GLY B 1 54 ? -5.711 13.93 -3.271 1 98.5 54 GLY B N 1
ATOM 1285 C CA . GLY B 1 54 ? -5.301 13.336 -2.008 1 98.5 54 GLY B CA 1
ATOM 1286 C C . GLY B 1 54 ? -4.855 11.898 -2.141 1 98.5 54 GLY B C 1
ATOM 1287 O O . GLY B 1 54 ? -4.406 11.477 -3.209 1 98.5 54 GLY B O 1
ATOM 1288 N N . HIS B 1 55 ? -4.801 11.172 -1.005 1 98.81 55 HIS B N 1
ATOM 1289 C CA . HIS B 1 55 ? -4.406 9.766 -0.89 1 98.81 55 HIS B CA 1
ATOM 1290 C C . HIS B 1 55 ? -5.031 9.117 0.341 1 98.81 55 HIS B C 1
ATOM 1292 O O . HIS B 1 55 ? -5.754 9.773 1.094 1 98.81 55 HIS B O 1
ATOM 1298 N N . ILE B 1 56 ? -4.734 7.82 0.522 1 98.94 56 ILE B N 1
ATOM 1299 C CA . ILE B 1 56 ? -5.281 7.18 1.715 1 98.94 56 ILE B CA 1
ATOM 1300 C C . ILE B 1 56 ? -4.141 6.719 2.619 1 98.94 56 ILE B C 1
ATOM 1302 O O . ILE B 1 56 ? -3.053 6.387 2.139 1 98.94 56 ILE B O 1
ATOM 1306 N N . HIS B 1 57 ? -4.379 6.766 3.875 1 98.94 57 HIS B N 1
ATOM 1307 C CA . HIS B 1 57 ? -3.611 6.078 4.906 1 98.94 57 HIS B CA 1
ATOM 1308 C C . HIS B 1 57 ? -4.281 4.77 5.312 1 98.94 57 HIS B C 1
ATOM 1310 O O . HIS B 1 57 ? -5.5 4.719 5.484 1 98.94 57 HIS B O 1
ATOM 1316 N N . VAL B 1 58 ? -3.514 3.744 5.504 1 99 58 VAL B N 1
ATOM 1317 C CA . VAL B 1 58 ? -4.086 2.43 5.781 1 99 58 VAL B CA 1
ATOM 1318 C C . VAL B 1 58 ? -3.418 1.826 7.016 1 99 58 VAL B C 1
ATOM 1320 O O . VAL B 1 58 ? -2.189 1.738 7.086 1 99 58 VAL B O 1
ATOM 1323 N N . THR B 1 59 ? -4.18 1.511 8.039 1 98.94 59 THR B N 1
ATOM 1324 C CA . THR B 1 59 ? -3.729 0.793 9.227 1 98.94 59 THR B CA 1
ATOM 1325 C C . THR B 1 59 ? -4.457 -0.54 9.367 1 98.94 59 THR B C 1
ATOM 1327 O O . THR B 1 59 ? -5.684 -0.597 9.25 1 98.94 59 THR B O 1
ATOM 1330 N N . VAL B 1 60 ? -3.715 -1.616 9.539 1 98.88 60 VAL B N 1
ATOM 1331 C CA . VAL B 1 60 ? -4.293 -2.938 9.773 1 98.88 60 VAL B CA 1
ATOM 1332 C C . VAL B 1 60 ? -4.215 -3.285 11.258 1 98.88 60 VAL B C 1
ATOM 1334 O O . VAL B 1 60 ? -3.152 -3.17 11.875 1 98.88 60 VAL B O 1
ATOM 1337 N N . ASP B 1 61 ? -5.34 -3.662 11.875 1 98.75 61 ASP B N 1
ATOM 1338 C CA . ASP B 1 61 ? -5.461 -4.223 13.219 1 98.75 61 ASP B CA 1
ATOM 1339 C C . ASP B 1 61 ? -4.855 -3.289 14.266 1 98.75 61 ASP B C 1
ATOM 1341 O O . ASP B 1 61 ? -4.105 -3.73 15.141 1 98.75 61 ASP B O 1
ATOM 1345 N N . ASP B 1 62 ? -5.004 -2.023 14.156 1 98.38 62 ASP B N 1
ATOM 1346 C CA . ASP B 1 62 ? -4.637 -0.983 15.109 1 98.38 62 ASP B CA 1
ATOM 1347 C C . ASP B 1 62 ? -3.123 -0.917 15.297 1 98.38 62 ASP B C 1
ATOM 1349 O O . ASP B 1 62 ? -2.641 -0.539 16.375 1 98.38 62 ASP B O 1
ATOM 1353 N N . ALA B 1 63 ? -2.393 -1.34 14.297 1 98.12 63 ALA B N 1
ATOM 1354 C CA . ALA B 1 63 ? -0.946 -1.151 14.344 1 98.12 63 ALA B CA 1
ATOM 1355 C C . ALA B 1 63 ? -0.591 0.308 14.609 1 98.12 63 ALA B C 1
ATOM 1357 O O . ALA B 1 63 ? -1.34 1.215 14.242 1 98.12 63 ALA B O 1
ATOM 1358 N N . ALA B 1 64 ? 0.567 0.552 15.219 1 97.06 64 ALA B N 1
ATOM 1359 C CA . ALA B 1 64 ? 1.005 1.907 15.539 1 97.06 64 ALA B CA 1
ATOM 1360 C C . ALA B 1 64 ? 1.451 2.654 14.289 1 97.06 64 ALA B C 1
ATOM 1362 O O . ALA B 1 64 ? 1.669 3.867 14.32 1 97.06 64 ALA B O 1
ATOM 1363 N N . TRP B 1 65 ? 1.662 1.955 13.281 1 98.44 65 TRP B N 1
ATOM 1364 C CA . TRP B 1 65 ? 2.154 2.508 12.023 1 98.44 65 TRP B CA 1
ATOM 1365 C C . TRP B 1 65 ? 1.119 2.348 10.914 1 98.44 65 TRP B C 1
ATOM 1367 O O . TRP B 1 65 ? 0.112 1.66 11.094 1 98.44 65 TRP B O 1
ATOM 1377 N N . HIS B 1 66 ? 1.247 3.055 9.781 1 98.81 66 HIS B N 1
ATOM 1378 C CA . HIS B 1 66 ? 0.398 2.965 8.594 1 98.81 66 HIS B CA 1
ATOM 1379 C C . HIS B 1 66 ? 1.193 3.242 7.324 1 98.81 66 HIS B C 1
ATOM 1381 O O . HIS B 1 66 ? 2.309 3.764 7.387 1 98.81 66 HIS B O 1
ATOM 1387 N N . TRP B 1 67 ? 0.683 2.822 6.184 1 98.88 67 TRP B N 1
ATOM 1388 C CA . TRP B 1 67 ? 1.277 3.234 4.918 1 98.88 67 TRP B CA 1
ATOM 1389 C C . TRP B 1 67 ? 0.334 4.148 4.145 1 98.88 67 TRP B C 1
ATOM 1391 O O . TRP B 1 67 ? -0.867 4.191 4.422 1 98.88 67 TRP B O 1
ATOM 1401 N N . ALA B 1 68 ? 0.915 5.012 3.291 1 98.81 68 ALA B N 1
ATOM 1402 C CA . ALA B 1 68 ? 0.17 5.863 2.365 1 98.81 68 ALA B CA 1
ATOM 1403 C C . ALA B 1 68 ? 0.009 5.184 1.008 1 98.81 68 ALA B C 1
ATOM 1405 O O . ALA B 1 68 ? 0.936 4.539 0.515 1 98.81 68 ALA B O 1
ATOM 1406 N N . ASP B 1 69 ? -1.173 5.32 0.439 1 98.81 69 ASP B N 1
ATOM 1407 C CA . ASP B 1 69 ? -1.463 4.801 -0.894 1 98.81 69 ASP B CA 1
ATOM 1408 C C . ASP B 1 69 ? -2.146 5.855 -1.759 1 98.81 69 ASP B C 1
ATOM 1410 O O . ASP B 1 69 ? -3.201 6.379 -1.391 1 98.81 69 ASP B O 1
ATOM 1414 N N . GLY B 1 70 ? -1.53 6.281 -2.859 1 98.5 70 GLY B N 1
ATOM 1415 C CA . GLY B 1 70 ? -2.08 7.266 -3.781 1 98.5 70 GLY B CA 1
ATOM 1416 C C . GLY B 1 70 ? -2.441 6.676 -5.133 1 98.5 70 GLY B C 1
ATOM 1417 O O . GLY B 1 70 ? -2.465 7.387 -6.141 1 98.5 70 GLY B O 1
ATOM 1418 N N . SER B 1 71 ? -2.637 5.359 -5.215 1 98.12 71 SER B N 1
ATOM 1419 C CA . SER B 1 71 ? -2.816 4.688 -6.496 1 98.12 71 SER B CA 1
ATOM 1420 C C . SER B 1 71 ? -4.25 4.824 -6.996 1 98.12 71 SER B C 1
ATOM 1422 O O . SER B 1 71 ? -4.5 4.801 -8.203 1 98.12 71 SER B O 1
ATOM 1424 N N . GLY B 1 72 ? -5.18 4.902 -6.09 1 98 72 GLY B N 1
ATOM 1425 C CA . GLY B 1 72 ? -6.586 4.891 -6.457 1 98 72 GLY B CA 1
ATOM 1426 C C . GLY B 1 72 ? -7.113 3.502 -6.758 1 98 72 GLY B C 1
ATOM 1427 O O . GLY B 1 72 ? -8.266 3.346 -7.164 1 98 72 GLY B O 1
ATOM 1428 N N . GLU B 1 73 ? -6.285 2.469 -6.551 1 97.88 73 GLU B N 1
ATOM 1429 C CA . GLU B 1 73 ? -6.68 1.081 -6.781 1 97.88 73 GLU B CA 1
ATOM 1430 C C . GLU B 1 73 ? -7.199 0.435 -5.5 1 97.88 73 GLU B C 1
ATOM 1432 O O . GLU B 1 73 ? -6.945 0.936 -4.398 1 97.88 73 GLU B O 1
ATOM 1437 N N . PRO B 1 74 ? -7.953 -0.65 -5.613 1 98.25 74 PRO B N 1
ATOM 1438 C CA . PRO B 1 74 ? -8.344 -1.362 -4.395 1 98.25 74 PRO B CA 1
ATOM 1439 C C . PRO B 1 74 ? -7.145 -1.783 -3.547 1 98.25 74 PRO B C 1
ATOM 1441 O O . PRO B 1 74 ? -6.07 -2.061 -4.086 1 98.25 74 PRO B O 1
ATOM 1444 N N . LEU B 1 75 ? -7.395 -1.807 -2.273 1 98.75 75 LEU B N 1
ATOM 1445 C CA . LEU B 1 75 ? -6.414 -2.391 -1.365 1 98.75 75 LEU B CA 1
ATOM 1446 C C . LEU B 1 75 ? -6.453 -3.912 -1.429 1 98.75 75 LEU B C 1
ATOM 1448 O O . LEU B 1 75 ? -7.531 -4.512 -1.386 1 98.75 75 LEU B O 1
ATOM 1452 N N . ILE B 1 76 ? -5.27 -4.484 -1.576 1 98.75 76 ILE B N 1
ATOM 1453 C CA . ILE B 1 76 ? -5.18 -5.941 -1.594 1 98.75 76 ILE B CA 1
ATOM 1454 C C . ILE B 1 76 ? -4.238 -6.414 -0.49 1 98.75 76 ILE B C 1
ATOM 1456 O O . ILE B 1 76 ? -3.047 -6.09 -0.501 1 98.75 76 ILE B O 1
ATOM 1460 N N . ILE B 1 77 ? -4.777 -7.156 0.468 1 98.81 77 ILE B N 1
ATOM 1461 C CA . ILE B 1 77 ? -4.047 -7.727 1.595 1 98.81 77 ILE B CA 1
ATOM 1462 C C . ILE B 1 77 ? -4.203 -9.242 1.597 1 98.81 77 ILE B C 1
ATOM 1464 O O . ILE B 1 77 ? -5.305 -9.758 1.395 1 98.81 77 ILE B O 1
ATOM 1468 N N . GLN B 1 78 ? -3.084 -9.906 1.861 1 98 78 GLN B N 1
ATOM 1469 C CA . GLN B 1 78 ? -3.119 -11.359 1.784 1 98 78 GLN B CA 1
ATOM 1470 C C . GLN B 1 78 ? -2.5 -11.992 3.029 1 98 78 GLN B C 1
ATOM 1472 O O . GLN B 1 78 ? -1.611 -11.406 3.65 1 98 78 GLN B O 1
ATOM 1477 N N . SER B 1 79 ? -2.982 -13.125 3.342 1 97.19 79 SER B N 1
ATOM 1478 C CA . SER B 1 79 ? -2.436 -14.047 4.332 1 97.19 79 SER B CA 1
ATOM 1479 C C . SER B 1 79 ? -2.631 -13.516 5.75 1 97.19 79 SER B C 1
ATOM 1481 O O . SER B 1 79 ? -1.829 -13.797 6.641 1 97.19 79 SER B O 1
ATOM 1483 N N . LEU B 1 80 ? -3.652 -12.625 5.883 1 98.31 80 LEU B N 1
ATOM 1484 C CA . LEU B 1 80 ? -4.059 -12.383 7.262 1 98.31 80 LEU B CA 1
ATOM 1485 C C . LEU B 1 80 ? -4.477 -13.68 7.945 1 98.31 80 LEU B C 1
ATOM 1487 O O . LEU B 1 80 ? -5.16 -14.516 7.344 1 98.31 80 LEU B O 1
ATOM 1491 N N . PRO B 1 81 ? -4.004 -13.836 9.195 1 97.31 81 PRO B N 1
ATOM 1492 C CA . PRO B 1 81 ? -4.41 -15.07 9.867 1 97.31 81 PRO B CA 1
ATOM 1493 C C . PRO B 1 81 ? -5.922 -15.164 10.07 1 97.31 81 PRO B C 1
ATOM 1495 O O . PRO B 1 81 ? -6.609 -14.141 10.086 1 97.31 81 PRO B O 1
ATOM 1498 N N . PRO B 1 82 ? -6.445 -16.453 10.219 1 97.81 82 PRO B N 1
ATOM 1499 C CA . PRO B 1 82 ? -7.875 -16.578 10.523 1 97.81 82 PRO B CA 1
ATOM 1500 C C . PRO B 1 82 ? -8.281 -15.82 11.781 1 97.81 82 PRO B C 1
ATOM 1502 O O . PRO B 1 82 ? -7.523 -15.781 12.758 1 97.81 82 PRO B O 1
ATOM 1505 N N . GLY B 1 83 ? -9.414 -15.289 11.781 1 98.31 83 GLY B N 1
ATOM 1506 C CA . GLY B 1 83 ? -9.914 -14.539 12.914 1 98.31 83 GLY B CA 1
ATOM 1507 C C . GLY B 1 83 ? -10.391 -13.141 12.547 1 98.31 83 GLY B C 1
ATOM 1508 O O . GLY B 1 83 ? -10.477 -12.805 11.367 1 98.31 83 GLY B O 1
ATOM 1509 N N . PRO B 1 84 ? -10.828 -12.336 13.562 1 98.62 84 PRO B N 1
ATOM 1510 C CA . PRO B 1 84 ? -11.297 -10.969 13.312 1 98.62 84 PRO B CA 1
ATOM 1511 C C . PRO B 1 84 ? -10.156 -10.008 12.977 1 98.62 84 PRO B C 1
ATOM 1513 O O . PRO B 1 84 ? -9.07 -10.109 13.547 1 98.62 84 PRO B O 1
ATOM 1516 N N . HIS B 1 85 ? -10.359 -9.18 12.039 1 98.81 85 HIS B N 1
ATOM 1517 C CA . HIS B 1 85 ? -9.438 -8.117 11.648 1 98.81 85 HIS B CA 1
ATOM 1518 C C . HIS B 1 85 ? -10.188 -6.816 11.383 1 98.81 85 HIS B C 1
ATOM 1520 O O . HIS B 1 85 ? -11.406 -6.816 11.203 1 98.81 85 HIS B O 1
ATOM 1526 N N . LYS B 1 86 ? -9.43 -5.766 11.398 1 98.75 86 LYS B N 1
ATOM 1527 C CA . LYS B 1 86 ? -9.945 -4.441 11.062 1 98.75 86 LYS B CA 1
ATOM 1528 C C . LYS B 1 86 ? -8.938 -3.654 10.227 1 98.75 86 LYS B C 1
ATOM 1530 O O . LYS B 1 86 ? -7.734 -3.717 10.484 1 98.75 86 LYS B O 1
ATOM 1535 N N . VAL B 1 87 ? -9.43 -2.979 9.273 1 98.94 87 VAL B N 1
ATOM 1536 C CA . VAL B 1 87 ? -8.617 -2.061 8.477 1 98.94 87 VAL B CA 1
ATOM 1537 C C . VAL B 1 87 ? -9.188 -0.647 8.578 1 98.94 87 VAL B C 1
ATOM 1539 O O . VAL B 1 87 ? -10.352 -0.415 8.242 1 98.94 87 VAL B O 1
ATOM 1542 N N . TRP B 1 88 ? -8.375 0.267 9.172 1 98.94 88 TRP B N 1
ATOM 1543 C CA . TRP B 1 88 ? -8.695 1.691 9.156 1 98.94 88 TRP B CA 1
ATOM 1544 C C . TRP B 1 88 ? -8.18 2.355 7.887 1 98.94 88 TRP B C 1
ATOM 1546 O O . TRP B 1 88 ? -7.031 2.143 7.492 1 98.94 88 TRP B O 1
ATOM 1556 N N . ILE B 1 89 ? -9.031 3.104 7.18 1 98.94 89 ILE B N 1
ATOM 1557 C CA . ILE B 1 89 ? -8.672 3.867 5.988 1 98.94 89 ILE B CA 1
ATOM 1558 C C . ILE B 1 89 ? -9 5.344 6.207 1 98.94 89 ILE B C 1
ATOM 1560 O O . ILE B 1 89 ? -10.156 5.699 6.457 1 98.94 89 ILE B O 1
ATOM 1564 N N . GLY B 1 90 ? -7.977 6.152 6.152 1 98.94 90 GLY B N 1
ATOM 1565 C CA . GLY B 1 90 ? -8.148 7.598 6.211 1 98.94 90 GLY B CA 1
ATOM 1566 C C . GLY B 1 90 ? -7.922 8.281 4.879 1 98.94 90 GLY B C 1
ATOM 1567 O O . GLY B 1 90 ? -6.883 8.078 4.242 1 98.94 90 GLY B O 1
ATOM 1568 N N . LEU B 1 91 ? -8.898 9.031 4.434 1 98.94 91 LEU B N 1
ATOM 1569 C CA . LEU B 1 91 ? -8.75 9.906 3.277 1 98.94 91 LEU B CA 1
ATOM 1570 C C . LEU B 1 91 ? -8.023 11.195 3.658 1 98.94 91 LEU B C 1
ATOM 1572 O O . LEU B 1 91 ? -8.523 11.977 4.473 1 98.94 91 LEU B O 1
ATOM 1576 N N . ALA B 1 92 ? -6.891 11.422 3.039 1 98.81 92 ALA B N 1
ATOM 1577 C CA . ALA B 1 92 ? -6.023 12.523 3.449 1 98.81 92 ALA B CA 1
ATOM 1578 C C . ALA B 1 92 ? -5.785 13.492 2.297 1 98.81 92 ALA B C 1
ATOM 1580 O O . ALA B 1 92 ? -5.715 13.086 1.136 1 98.81 92 ALA B O 1
ATOM 1581 N N . ASP B 1 93 ? -5.625 14.727 2.607 1 98.5 93 ASP B N 1
ATOM 1582 C CA . ASP B 1 93 ? -5.184 15.688 1.609 1 98.5 93 ASP B CA 1
ATOM 1583 C C . ASP B 1 93 ? -3.672 15.609 1.4 1 98.5 93 ASP B C 1
ATOM 1585 O O . ASP B 1 93 ? -2.994 14.797 2.031 1 98.5 93 ASP B O 1
ATOM 1589 N N . PRO B 1 94 ? -3.061 16.406 0.583 1 98.25 94 PRO B N 1
ATOM 1590 C CA . PRO B 1 94 ? -1.642 16.266 0.247 1 98.25 94 PRO B CA 1
ATOM 1591 C C . PRO B 1 94 ? -0.724 16.578 1.428 1 98.25 94 PRO B C 1
ATOM 1593 O O . PRO B 1 94 ? 0.477 16.297 1.37 1 98.25 94 PRO B O 1
ATOM 1596 N N . THR B 1 95 ? -1.281 17.156 2.488 1 97.44 95 THR B N 1
ATOM 1597 C CA . THR B 1 95 ? -0.477 17.469 3.664 1 97.44 95 THR B CA 1
ATOM 1598 C C . THR B 1 95 ? -0.738 16.469 4.785 1 97.44 95 THR B C 1
ATOM 1600 O O . THR B 1 95 ? -0.306 16.672 5.922 1 97.44 95 THR B O 1
ATOM 1603 N N . HIS B 1 96 ? -1.472 15.383 4.465 1 97.44 96 HIS B N 1
ATOM 1604 C CA . HIS B 1 96 ? -1.727 14.25 5.348 1 97.44 96 HIS B CA 1
ATOM 1605 C C . HIS B 1 96 ? -2.789 14.594 6.387 1 97.44 96 HIS B C 1
ATOM 1607 O O . HIS B 1 96 ? -2.938 13.883 7.387 1 97.44 96 HIS B O 1
ATOM 1613 N N . LYS B 1 97 ? -3.432 15.734 6.156 1 98.19 97 LYS B N 1
ATOM 1614 C CA . LYS B 1 97 ? -4.613 15.984 6.973 1 98.19 97 LYS B CA 1
ATOM 1615 C C . LYS B 1 97 ? -5.754 15.039 6.594 1 98.19 97 LYS B C 1
ATOM 1617 O O . LYS B 1 97 ? -6.148 14.969 5.43 1 98.19 97 LYS B O 1
ATOM 1622 N N . ILE B 1 98 ? -6.316 14.359 7.617 1 98.75 98 ILE B N 1
ATOM 1623 C CA . ILE B 1 98 ? -7.402 13.422 7.363 1 98.75 98 ILE B CA 1
ATOM 1624 C C . ILE B 1 98 ? -8.703 14.188 7.148 1 98.75 98 ILE B C 1
ATOM 1626 O O . ILE B 1 98 ? -9.117 14.977 8 1 98.75 98 ILE B O 1
ATOM 1630 N N . LEU B 1 99 ? -9.32 13.898 6 1 98.62 99 LEU B N 1
ATOM 1631 C CA . LEU B 1 99 ? -10.539 14.594 5.609 1 98.62 99 LEU B CA 1
ATOM 1632 C C . LEU B 1 99 ? -11.766 13.742 5.91 1 98.62 99 LEU B C 1
ATOM 1634 O O . LEU B 1 99 ? -12.859 14.273 6.148 1 98.62 99 LEU B O 1
ATOM 1638 N N . ASP B 1 100 ? -11.727 12.547 5.746 1 98.88 100 ASP B N 1
ATOM 1639 C CA . ASP B 1 100 ? -12.727 11.523 6.047 1 98.88 100 ASP B CA 1
ATOM 1640 C C . ASP B 1 100 ? -12.062 10.18 6.34 1 98.88 100 ASP B C 1
ATOM 1642 O O . ASP B 1 100 ? -10.883 9.984 6.051 1 98.88 100 ASP B O 1
ATOM 1646 N N . GLN B 1 101 ? -12.766 9.266 7.027 1 98.88 101 GLN B N 1
ATOM 1647 C CA . GLN B 1 101 ? -12.18 7.973 7.363 1 98.88 101 GLN B CA 1
ATOM 1648 C C . GLN B 1 101 ? -13.258 6.895 7.469 1 98.88 101 GLN B C 1
ATOM 1650 O O . GLN B 1 101 ? -14.43 7.195 7.703 1 98.88 101 GLN B O 1
ATOM 1655 N N . LYS B 1 102 ? -12.852 5.672 7.27 1 98.94 102 LYS B N 1
ATOM 1656 C CA . LYS B 1 102 ? -13.664 4.473 7.441 1 98.94 102 LYS B CA 1
ATOM 1657 C C . LYS B 1 102 ? -12.867 3.352 8.102 1 98.94 102 LYS B C 1
ATOM 1659 O O . LYS B 1 102 ? -11.664 3.217 7.859 1 98.94 102 LYS B O 1
ATOM 1664 N N . THR B 1 103 ? -13.531 2.65 8.977 1 98.88 103 THR B N 1
ATOM 1665 C CA . THR B 1 103 ? -13 1.392 9.484 1 98.88 103 THR B CA 1
ATOM 1666 C C . THR B 1 103 ? -13.812 0.211 8.969 1 98.88 103 THR B C 1
ATOM 1668 O O . THR B 1 103 ? -15.039 0.212 9.062 1 98.88 103 THR B O 1
ATOM 1671 N N . VAL B 1 104 ? -13.2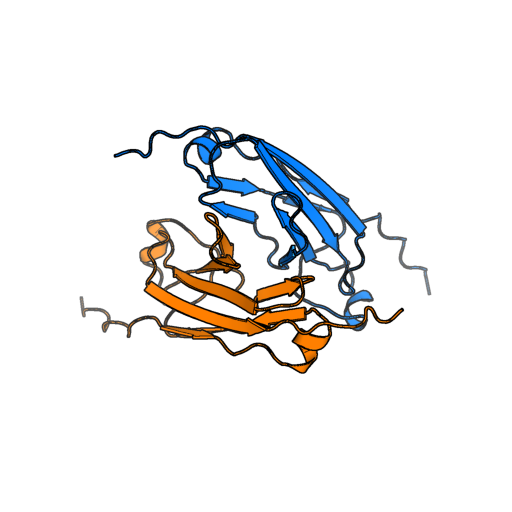03 -0.729 8.383 1 98.88 104 VAL B N 1
ATOM 1672 C CA . VAL B 1 104 ? -13.836 -1.949 7.902 1 98.88 104 VAL B CA 1
ATOM 1673 C C . VAL B 1 104 ? -13.484 -3.115 8.828 1 98.88 104 VAL B C 1
ATOM 1675 O O . VAL B 1 104 ? -12.312 -3.396 9.062 1 98.88 104 VAL B O 1
ATOM 1678 N N . ASN B 1 105 ? -14.523 -3.762 9.375 1 98.81 105 ASN B N 1
ATOM 1679 C CA . ASN B 1 105 ? -14.359 -4.961 10.18 1 98.81 105 ASN B CA 1
ATOM 1680 C C . ASN B 1 105 ? -14.758 -6.219 9.414 1 98.81 105 ASN B C 1
ATOM 1682 O O . ASN B 1 105 ? -15.758 -6.219 8.695 1 98.81 105 ASN B O 1
ATOM 1686 N N . PHE B 1 106 ? -14.008 -7.238 9.578 1 98.81 106 PHE B N 1
ATOM 1687 C CA . PHE B 1 106 ? -14.336 -8.5 8.93 1 98.81 106 PHE B CA 1
ATOM 1688 C C . PHE B 1 106 ? -13.656 -9.672 9.633 1 98.81 106 PHE B C 1
ATOM 1690 O O . PHE B 1 106 ? -12.812 -9.469 10.5 1 98.81 106 PHE B O 1
ATOM 1697 N N . VAL B 1 107 ? -14.094 -10.891 9.273 1 98.5 107 VAL B N 1
ATOM 1698 C CA . VAL B 1 107 ? -13.508 -12.117 9.812 1 98.5 107 VAL B CA 1
ATOM 1699 C C . VAL B 1 107 ? -12.898 -12.938 8.672 1 98.5 107 VAL B C 1
ATOM 1701 O O . VAL B 1 107 ? -13.57 -13.211 7.672 1 98.5 107 VAL B O 1
ATOM 1704 N N . VAL B 1 108 ? -11.586 -13.219 8.758 1 98.12 108 VAL B N 1
ATOM 1705 C CA . VAL B 1 108 ? -10.977 -14.211 7.879 1 98.12 108 VAL B CA 1
ATOM 1706 C C . VAL B 1 108 ? -11.273 -15.617 8.398 1 98.12 108 VAL B C 1
ATOM 1708 O O . VAL B 1 108 ? -10.93 -15.953 9.531 1 98.12 108 VAL B O 1
ATOM 1711 N N . PRO B 1 109 ? -11.922 -16.359 7.598 1 97.19 109 PRO B N 1
ATOM 1712 C CA . PRO B 1 109 ? -12.297 -17.688 8.078 1 97.19 109 PRO B CA 1
ATOM 1713 C C . PRO B 1 109 ? -11.102 -18.641 8.172 1 97.19 109 PRO B C 1
ATOM 1715 O O . PRO B 1 109 ? -10.055 -18.391 7.574 1 97.19 109 PRO B O 1
ATOM 1718 N N . VAL B 1 110 ? -11.258 -19.734 9.031 1 91.19 110 VAL B N 1
ATOM 1719 C CA . VAL B 1 110 ? -10.273 -20.812 9.047 1 91.19 110 VAL B CA 1
ATOM 1720 C C . VAL B 1 110 ? -10.281 -21.547 7.707 1 91.19 110 VAL B C 1
ATOM 1722 O O . VAL B 1 110 ? -11.352 -21.875 7.172 1 91.19 110 VAL B O 1
ATOM 1725 N N . HIS B 1 111 ? -9.422 -21.219 6.953 1 73.5 111 HIS B N 1
ATOM 1726 C CA . HIS B 1 111 ? -9.43 -21.984 5.707 1 73.5 111 HIS B CA 1
ATOM 1727 C C . HIS B 1 111 ? -8.484 -23.172 5.793 1 73.5 111 HIS B C 1
ATOM 1729 O O . HIS B 1 111 ? -7.461 -23.109 6.477 1 73.5 111 HIS B O 1
ATOM 1735 N N . ASN B 1 112 ? -9.031 -24.344 5.762 1 54.62 112 ASN B N 1
ATOM 1736 C CA . ASN B 1 112 ? -8.234 -25.562 5.59 1 54.62 112 ASN B CA 1
ATOM 1737 C C . ASN B 1 112 ? -7.246 -25.438 4.441 1 54.62 112 ASN B C 1
ATOM 1739 O O . ASN B 1 112 ? -7.59 -24.922 3.371 1 54.62 112 ASN B O 1
ATOM 1743 N N . GLY B 1 113 ? -6.055 -24.875 4.699 1 47.84 113 GLY B N 1
ATOM 1744 C CA . GLY B 1 113 ? -5.043 -24.906 3.65 1 47.84 113 GLY B CA 1
ATOM 1745 C C . GLY B 1 113 ? -5.355 -25.906 2.553 1 47.84 113 GLY B C 1
ATOM 1746 O O . GLY B 1 113 ? -5.707 -27.047 2.832 1 47.84 113 GLY B O 1
ATOM 1747 N N . HIS B 1 114 ? -6.105 -25.562 1.526 1 40.59 114 HIS B N 1
ATOM 1748 C CA . HIS B 1 114 ? -6.117 -26.656 0.561 1 40.59 114 HIS B CA 1
ATOM 1749 C C . HIS B 1 114 ? -4.777 -27.375 0.538 1 40.59 114 HIS B C 1
ATOM 1751 O O . HIS B 1 114 ? -3.732 -26.766 0.316 1 40.59 114 HIS B O 1
ATOM 1757 N N . HIS B 1 115 ? -4.527 -28.5 1.36 1 29.52 115 HIS B N 1
ATOM 1758 C CA . HIS B 1 115 ? -3.504 -29.438 0.92 1 29.52 115 HIS B CA 1
ATOM 1759 C C . HIS B 1 115 ? -3.619 -29.719 -0.574 1 29.52 115 HIS B C 1
ATOM 1761 O O . HIS B 1 115 ? -4.727 -29.766 -1.119 1 29.52 115 HIS B O 1
#